Protein AF-A0A9D1Z1Q8-F1 (afdb_monomer)

Sequence (212 aa):
DLDAIARRPKLFAGYSDVTALHTAFNQVCGFVTFHAPMPASDYYRPVDECTMSQLRRCLFGPLAGPVENPHGQPLIPLAPGSAMGRLCGGNLSLLAASLGTPWEIDTRGKLLFLEDVGEKVYRIDGMLTQLRNAGKFQDCAGVILGAWTDCPPEDPERSLTLEEVFRELIVPAARPVLTGLACGHTLPTLSLPLGAMAAIDANTGRLEVLPL

Structure (mmCIF, N/CA/C/O backbone):
data_AF-A0A9D1Z1Q8-F1
#
_entry.id   AF-A0A9D1Z1Q8-F1
#
loop_
_atom_site.group_PDB
_atom_site.id
_atom_site.type_symbol
_atom_site.label_atom_id
_atom_site.label_alt_id
_atom_site.label_comp_id
_atom_site.label_asym_id
_atom_site.label_entity_id
_atom_site.label_seq_id
_atom_site.pdbx_PDB_ins_code
_atom_site.Cartn_x
_atom_site.Cartn_y
_atom_site.Cartn_z
_atom_site.occupancy
_atom_site.B_iso_or_equiv
_atom_site.auth_seq_id
_atom_site.auth_comp_id
_atom_site.auth_asym_id
_atom_site.auth_atom_id
_atom_site.pdbx_PDB_model_num
ATOM 1 N N . ASP A 1 1 ? 10.302 0.403 -22.381 1.00 89.12 1 ASP A N 1
ATOM 2 C CA . ASP A 1 1 ? 10.402 -0.980 -22.881 1.00 89.12 1 ASP A CA 1
ATOM 3 C C . ASP A 1 1 ? 10.168 -1.933 -21.709 1.00 89.12 1 ASP A C 1
ATOM 5 O O . ASP A 1 1 ? 11.096 -2.205 -20.955 1.00 89.12 1 ASP A O 1
ATOM 9 N N . LEU A 1 2 ? 8.909 -2.332 -21.479 1.00 93.12 2 LEU A N 1
ATOM 10 C CA . LEU A 1 2 ? 8.551 -3.225 -20.365 1.00 93.12 2 LEU A CA 1
ATOM 11 C C . LEU A 1 2 ? 9.031 -4.663 -20.617 1.00 93.12 2 LEU A C 1
ATOM 13 O O . LEU A 1 2 ? 9.451 -5.329 -19.677 1.00 93.12 2 LEU A O 1
ATOM 17 N N . ASP A 1 3 ? 9.094 -5.099 -21.877 1.00 94.94 3 ASP A N 1
ATOM 18 C CA . ASP A 1 3 ? 9.581 -6.432 -22.247 1.00 94.94 3 ASP A CA 1
ATOM 19 C C . ASP A 1 3 ? 11.067 -6.608 -21.913 1.00 94.94 3 ASP A C 1
ATOM 21 O O . ASP A 1 3 ? 11.493 -7.643 -21.392 1.00 94.94 3 ASP A O 1
ATOM 25 N N . ALA A 1 4 ? 11.895 -5.594 -22.186 1.00 95.69 4 ALA A N 1
ATOM 26 C CA . ALA A 1 4 ? 13.299 -5.617 -21.783 1.00 95.69 4 ALA A CA 1
ATOM 27 C C . ALA A 1 4 ? 13.471 -5.680 -20.259 1.00 95.69 4 ALA A C 1
ATOM 29 O O . ALA A 1 4 ? 14.356 -6.395 -19.784 1.00 95.69 4 ALA A O 1
ATOM 30 N N . ILE A 1 5 ? 12.620 -4.975 -19.508 1.00 96.94 5 ILE A N 1
ATOM 31 C CA . ILE A 1 5 ? 12.643 -4.968 -18.041 1.00 96.94 5 ILE A CA 1
ATOM 32 C C . ILE A 1 5 ? 12.227 -6.341 -17.497 1.00 96.94 5 ILE A C 1
ATOM 34 O O . ILE A 1 5 ? 12.950 -6.907 -16.679 1.00 96.94 5 ILE A O 1
ATOM 38 N N . ALA A 1 6 ? 11.135 -6.920 -18.004 1.00 95.38 6 ALA A N 1
ATOM 39 C CA . ALA A 1 6 ? 10.647 -8.239 -17.598 1.00 95.38 6 ALA A CA 1
ATOM 40 C C . ALA A 1 6 ? 11.676 -9.356 -17.844 1.00 95.38 6 ALA A C 1
ATOM 42 O O . ALA A 1 6 ? 11.814 -10.270 -17.035 1.00 95.38 6 ALA A O 1
ATOM 43 N N . ARG A 1 7 ? 12.459 -9.266 -18.930 1.00 96.44 7 ARG A N 1
ATOM 44 C CA . ARG A 1 7 ? 13.526 -10.239 -19.232 1.00 96.44 7 ARG A CA 1
ATOM 45 C C . ARG A 1 7 ? 14.723 -10.170 -18.284 1.00 96.44 7 ARG A C 1
ATOM 47 O O . ARG A 1 7 ? 15.494 -11.127 -18.222 1.00 96.44 7 ARG A O 1
ATOM 54 N N . ARG A 1 8 ? 14.948 -9.035 -17.618 1.00 95.38 8 ARG A N 1
ATOM 55 C CA . ARG A 1 8 ? 16.107 -8.807 -16.740 1.00 95.38 8 ARG A CA 1
ATOM 56 C C . ARG A 1 8 ? 15.688 -7.964 -15.534 1.00 95.38 8 ARG A C 1
ATOM 58 O O . ARG A 1 8 ? 16.132 -6.815 -15.433 1.00 95.38 8 ARG A O 1
ATOM 65 N N . PRO A 1 9 ? 14.850 -8.515 -14.635 1.00 93.69 9 PRO A N 1
ATOM 66 C CA . PRO A 1 9 ? 14.401 -7.779 -13.468 1.00 93.69 9 PRO A CA 1
ATOM 67 C C . PRO A 1 9 ? 15.611 -7.405 -12.615 1.00 93.69 9 PRO A C 1
ATOM 69 O O . PRO A 1 9 ? 16.532 -8.198 -12.402 1.00 93.69 9 PRO A O 1
ATOM 72 N N . LYS A 1 10 ? 15.616 -6.161 -12.151 1.00 93.00 10 LYS A N 1
ATOM 73 C CA . LYS A 1 10 ? 16.600 -5.635 -11.208 1.00 93.00 10 LYS A CA 1
ATOM 74 C C . LYS A 1 10 ? 15.854 -5.130 -9.991 1.00 93.00 10 LYS A C 1
ATOM 76 O O . LYS A 1 10 ? 14.668 -4.819 -10.080 1.00 93.00 10 LYS A O 1
ATOM 81 N N . LEU A 1 11 ? 16.572 -5.004 -8.880 1.00 92.62 11 LEU A N 1
ATOM 82 C CA . LEU A 1 11 ? 16.031 -4.333 -7.712 1.00 92.62 11 LEU A CA 1
ATOM 83 C C . LEU A 1 11 ? 15.531 -2.941 -8.110 1.00 92.62 11 LEU A C 1
ATOM 85 O O . LEU A 1 11 ? 16.256 -2.167 -8.738 1.00 92.62 11 LEU A O 1
ATOM 89 N N . PHE A 1 12 ? 14.288 -2.653 -7.745 1.00 95.25 12 PHE A N 1
ATOM 90 C CA . PHE A 1 12 ? 13.638 -1.380 -8.000 1.00 95.25 12 PHE A CA 1
ATOM 91 C C . PHE A 1 12 ? 12.948 -0.918 -6.722 1.00 95.25 12 PHE A C 1
ATOM 93 O O . PHE A 1 12 ? 12.156 -1.665 -6.146 1.00 95.25 12 PHE A O 1
ATOM 100 N N . ALA A 1 13 ? 13.285 0.287 -6.269 1.00 94.19 13 ALA A N 1
ATOM 101 C CA . ALA A 1 13 ? 12.864 0.813 -4.981 1.00 94.19 13 ALA A CA 1
ATOM 102 C C . ALA A 1 13 ? 12.556 2.312 -5.065 1.00 94.19 13 ALA A C 1
ATOM 104 O O . ALA A 1 13 ? 13.226 3.043 -5.795 1.00 94.19 13 ALA A O 1
ATOM 105 N N . GLY A 1 14 ? 11.550 2.746 -4.312 1.00 94.06 14 GLY A N 1
ATOM 106 C CA . GLY A 1 14 ? 11.115 4.139 -4.194 1.00 94.06 14 GLY A CA 1
ATOM 107 C C . GLY A 1 14 ? 9.677 4.220 -3.684 1.00 94.06 14 GLY A C 1
ATOM 108 O O . GLY A 1 14 ? 9.031 3.187 -3.523 1.00 94.06 14 GLY A O 1
ATOM 109 N N . TYR A 1 15 ? 9.148 5.415 -3.454 1.00 92.25 15 TYR A N 1
ATOM 110 C CA . TYR A 1 15 ? 7.753 5.627 -3.051 1.00 92.25 15 TYR A CA 1
ATOM 111 C C . TYR A 1 15 ? 7.167 6.867 -3.734 1.00 92.25 15 TYR A C 1
ATOM 113 O O . TYR A 1 15 ? 7.819 7.431 -4.616 1.00 92.25 15 TYR A O 1
ATOM 121 N N . SER A 1 16 ? 5.947 7.277 -3.369 1.00 91.88 16 SER A N 1
ATOM 122 C CA . SER A 1 16 ? 5.288 8.455 -3.953 1.00 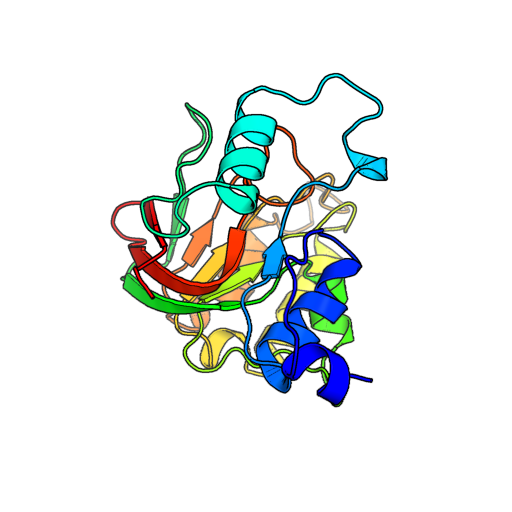91.88 16 SER A CA 1
ATOM 123 C C . SER A 1 16 ? 5.032 8.274 -5.460 1.00 91.88 16 SER A C 1
ATOM 125 O O . SER A 1 16 ? 4.475 7.244 -5.849 1.00 91.88 16 SER A O 1
ATOM 127 N N . ASP A 1 17 ? 5.483 9.194 -6.320 1.00 93.56 17 ASP A N 1
ATOM 128 C CA . ASP A 1 17 ? 5.385 9.128 -7.793 1.00 93.56 17 ASP A CA 1
ATOM 129 C C . ASP A 1 17 ? 5.838 7.785 -8.398 1.00 93.56 17 ASP A C 1
ATOM 131 O O . ASP A 1 17 ? 5.323 7.333 -9.427 1.00 93.56 17 ASP A O 1
ATOM 135 N N . VAL A 1 18 ? 6.773 7.091 -7.738 1.00 96.44 18 VAL A N 1
ATOM 136 C CA . VAL A 1 18 ? 7.277 5.775 -8.164 1.00 96.44 18 VAL A CA 1
ATOM 137 C C . VAL A 1 18 ? 6.178 4.695 -8.155 1.00 96.44 18 VAL A C 1
ATOM 139 O O . VAL A 1 18 ? 6.305 3.679 -8.841 1.00 96.44 18 VAL A O 1
ATOM 142 N N . THR A 1 19 ? 5.057 4.929 -7.464 1.00 97.75 19 THR A N 1
ATOM 143 C CA . THR A 1 19 ? 3.873 4.047 -7.409 1.00 97.75 19 THR A CA 1
ATOM 144 C C . THR A 1 19 ? 3.372 3.620 -8.791 1.00 97.75 19 THR A C 1
ATOM 146 O O . THR A 1 19 ? 3.011 2.453 -8.986 1.00 97.75 19 THR A O 1
ATOM 149 N N . ALA A 1 20 ? 3.404 4.515 -9.784 1.00 96.94 20 ALA A N 1
ATOM 150 C CA . ALA A 1 20 ? 3.005 4.174 -11.151 1.00 96.94 20 ALA A CA 1
ATOM 151 C C . ALA A 1 20 ? 3.908 3.081 -11.760 1.00 96.94 20 ALA A C 1
ATOM 153 O O . ALA A 1 20 ? 3.429 2.152 -12.414 1.00 96.94 20 ALA A O 1
ATOM 154 N N . LEU A 1 21 ? 5.217 3.151 -11.495 1.00 97.38 21 LEU A N 1
ATOM 155 C CA . LEU A 1 21 ? 6.187 2.160 -11.962 1.00 97.38 21 LEU A CA 1
ATOM 156 C C . LEU A 1 21 ? 6.076 0.849 -11.186 1.00 97.38 21 LEU A C 1
ATOM 158 O O . LEU A 1 21 ? 6.141 -0.210 -11.807 1.00 97.38 21 LEU A O 1
ATOM 162 N N . HIS A 1 22 ? 5.836 0.899 -9.871 1.00 97.75 22 HIS A N 1
ATOM 163 C CA . HIS A 1 22 ? 5.546 -0.303 -9.076 1.00 97.75 22 HIS A CA 1
ATOM 164 C C . HIS A 1 22 ? 4.358 -1.072 -9.652 1.00 97.75 22 HIS A C 1
ATOM 166 O O . HIS A 1 22 ? 4.463 -2.269 -9.919 1.00 97.75 22 HIS A O 1
ATOM 172 N N . THR A 1 23 ? 3.264 -0.364 -9.940 1.00 97.12 23 THR A N 1
ATOM 173 C CA . THR A 1 23 ? 2.051 -0.947 -10.526 1.00 97.12 23 THR A CA 1
ATOM 174 C C . THR A 1 23 ? 2.346 -1.608 -11.872 1.00 97.12 23 THR A C 1
ATOM 176 O O . THR A 1 23 ? 2.036 -2.786 -12.068 1.00 97.12 23 THR A O 1
ATOM 179 N N . ALA A 1 24 ? 3.015 -0.894 -12.783 1.00 96.75 24 ALA A N 1
ATOM 180 C CA . ALA A 1 24 ? 3.373 -1.430 -14.094 1.00 96.75 24 ALA A CA 1
ATOM 181 C C . ALA A 1 24 ? 4.311 -2.646 -13.992 1.00 96.75 24 ALA A C 1
ATOM 183 O O . ALA A 1 24 ? 4.099 -3.654 -14.665 1.00 96.75 24 ALA A O 1
ATOM 184 N N . PHE A 1 25 ? 5.328 -2.594 -13.133 1.00 97.88 25 PHE A N 1
ATOM 185 C CA . PHE A 1 25 ? 6.304 -3.674 -12.990 1.00 97.88 25 PHE A CA 1
ATOM 186 C C . PHE A 1 25 ? 5.714 -4.915 -12.327 1.00 97.88 25 PHE A C 1
ATOM 188 O O . PHE A 1 25 ? 5.984 -6.024 -12.788 1.00 97.88 25 PHE A O 1
ATOM 195 N N . ASN A 1 26 ? 4.866 -4.764 -11.312 1.00 97.00 26 ASN A N 1
ATOM 196 C CA . ASN A 1 26 ? 4.212 -5.918 -10.703 1.00 97.00 26 ASN A CA 1
ATOM 197 C C . ASN A 1 26 ? 3.187 -6.553 -11.662 1.00 97.00 26 ASN A C 1
ATOM 199 O O . ASN A 1 26 ? 3.117 -7.778 -11.737 1.00 97.00 26 ASN A O 1
ATOM 203 N N . GLN A 1 27 ? 2.401 -5.752 -12.395 1.00 95.94 27 GLN A N 1
ATOM 204 C CA . GLN A 1 27 ? 1.306 -6.259 -13.240 1.00 95.94 27 GLN A CA 1
ATOM 205 C C . GLN A 1 27 ? 1.761 -6.772 -14.604 1.00 95.94 27 GLN A C 1
ATOM 207 O O . GLN A 1 27 ? 1.234 -7.776 -15.076 1.00 95.94 27 GLN A O 1
ATOM 212 N N . VAL A 1 28 ? 2.712 -6.086 -15.239 1.00 95.81 28 VAL A N 1
ATOM 213 C CA . VAL A 1 28 ? 3.153 -6.404 -16.606 1.00 95.81 28 VAL A CA 1
ATOM 214 C C . VAL A 1 28 ? 4.440 -7.217 -16.591 1.00 95.81 28 VAL A C 1
ATOM 216 O O . VAL A 1 28 ? 4.566 -8.183 -17.337 1.00 95.81 28 VAL A O 1
ATOM 219 N N . CYS A 1 29 ? 5.393 -6.854 -15.730 1.00 96.88 29 CYS A N 1
ATOM 220 C CA . CYS A 1 29 ? 6.700 -7.513 -15.691 1.00 96.88 29 CYS A CA 1
ATOM 221 C C . CYS A 1 29 ? 6.770 -8.671 -14.680 1.00 96.88 29 CYS A C 1
ATOM 223 O O . CYS A 1 29 ? 7.693 -9.479 -14.756 1.00 96.88 29 CYS A O 1
ATOM 225 N N . GLY A 1 30 ? 5.826 -8.759 -13.736 1.00 95.50 30 GLY A N 1
ATOM 226 C CA . GLY A 1 30 ? 5.661 -9.901 -12.832 1.00 95.50 30 GLY A CA 1
ATOM 227 C C . GLY A 1 30 ? 6.732 -10.063 -11.748 1.00 95.50 30 GLY A C 1
ATOM 228 O O . GLY A 1 30 ? 6.865 -11.159 -11.206 1.00 95.50 30 GLY A O 1
ATOM 229 N N . PHE A 1 31 ? 7.499 -9.017 -11.418 1.00 95.75 31 PHE A N 1
ATOM 230 C CA . PHE A 1 31 ? 8.538 -9.082 -10.380 1.00 95.75 31 PHE A CA 1
ATOM 231 C C . PHE A 1 31 ? 8.245 -8.160 -9.192 1.00 95.75 31 PHE A C 1
ATOM 233 O O . PHE A 1 31 ? 7.476 -7.204 -9.303 1.00 95.75 31 PHE A O 1
ATOM 240 N N . VAL A 1 32 ? 8.858 -8.481 -8.048 1.00 95.75 32 VAL A N 1
ATOM 241 C CA . VAL A 1 32 ? 8.730 -7.731 -6.792 1.00 95.75 32 VAL A CA 1
ATOM 242 C C . VAL A 1 32 ? 9.494 -6.412 -6.873 1.00 95.75 32 VAL A C 1
ATOM 244 O O . VAL A 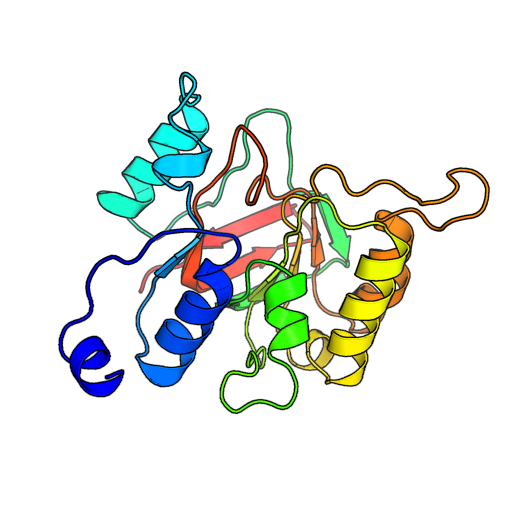1 32 ? 10.649 -6.381 -7.302 1.00 95.75 32 VAL A O 1
ATOM 247 N N . THR A 1 33 ? 8.866 -5.340 -6.408 1.00 97.00 33 THR A N 1
ATOM 248 C CA . THR A 1 33 ? 9.477 -4.018 -6.234 1.00 97.00 33 THR A CA 1
ATOM 249 C C . THR A 1 33 ? 9.348 -3.576 -4.779 1.00 97.00 33 THR A C 1
ATOM 251 O O . THR A 1 33 ? 8.630 -4.199 -4.002 1.00 97.00 33 THR A O 1
ATOM 254 N N . PHE A 1 34 ? 10.050 -2.520 -4.376 1.00 96.50 34 PHE A N 1
ATOM 255 C CA . PHE A 1 34 ? 10.062 -2.080 -2.981 1.00 96.50 34 PHE A CA 1
ATOM 256 C C . PHE A 1 34 ? 9.512 -0.669 -2.839 1.00 96.50 34 PHE A C 1
ATOM 258 O O . PHE A 1 34 ? 10.097 0.288 -3.349 1.00 96.50 34 PHE A O 1
ATOM 265 N N . HIS A 1 35 ? 8.413 -0.537 -2.104 1.00 96.69 35 HIS A N 1
ATOM 266 C CA . HIS A 1 35 ? 7.967 0.751 -1.603 1.00 96.69 35 HIS A CA 1
ATOM 267 C C . HIS A 1 35 ? 8.888 1.162 -0.452 1.00 96.69 35 HIS A C 1
ATOM 269 O O . HIS A 1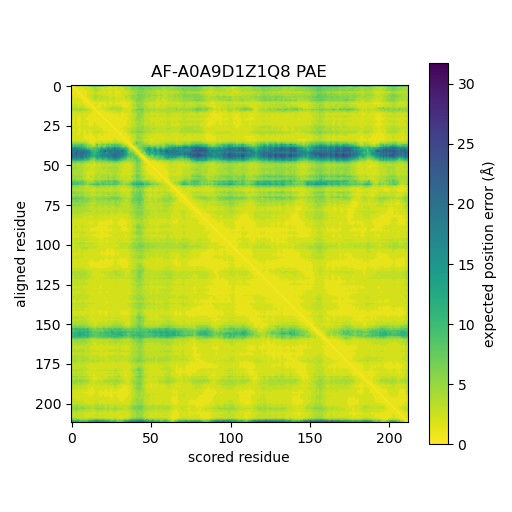 35 ? 8.771 0.612 0.640 1.00 96.69 35 HIS A O 1
ATOM 275 N N . ALA A 1 36 ? 9.853 2.043 -0.706 1.00 93.56 36 ALA A N 1
ATOM 276 C CA . ALA A 1 36 ? 10.971 2.296 0.205 1.00 93.56 36 ALA A CA 1
ATOM 277 C C . ALA A 1 36 ? 11.496 3.738 0.086 1.00 93.56 36 ALA A C 1
ATOM 279 O O . ALA A 1 36 ? 11.357 4.311 -0.997 1.00 93.56 36 ALA A O 1
ATOM 280 N N . PRO A 1 37 ? 12.136 4.291 1.139 1.00 88.00 37 PRO A N 1
ATOM 281 C CA . PRO A 1 37 ? 12.714 5.640 1.157 1.00 88.00 37 PRO A CA 1
ATOM 282 C C . PRO A 1 37 ? 13.580 5.963 -0.060 1.00 88.00 37 PRO A C 1
ATOM 284 O O . PRO A 1 37 ? 14.286 5.090 -0.577 1.00 88.00 37 PRO A O 1
ATOM 287 N N . MET A 1 38 ? 13.582 7.228 -0.488 1.00 82.62 38 MET A N 1
ATOM 288 C CA . MET A 1 38 ? 14.348 7.663 -1.656 1.00 82.62 38 MET A CA 1
ATOM 289 C C . MET A 1 38 ? 15.577 8.486 -1.251 1.00 82.62 38 MET A C 1
ATOM 291 O O . MET A 1 38 ? 15.496 9.344 -0.370 1.00 82.62 38 MET A O 1
ATOM 295 N N . PRO A 1 39 ? 16.712 8.312 -1.960 1.00 73.25 39 PRO A N 1
ATOM 296 C CA . PRO A 1 39 ? 17.942 9.073 -1.738 1.00 73.25 39 PRO A CA 1
ATOM 297 C C . PRO A 1 39 ? 17.763 10.596 -1.638 1.00 73.25 39 PRO A C 1
ATOM 299 O O . PRO A 1 39 ? 18.457 11.245 -0.867 1.00 73.25 39 PRO A O 1
ATOM 302 N N . ALA A 1 40 ? 16.843 11.177 -2.411 1.00 69.12 40 ALA A N 1
ATOM 303 C CA . ALA A 1 40 ? 16.671 12.628 -2.491 1.00 69.12 40 ALA A CA 1
ATOM 304 C C . ALA A 1 40 ? 15.712 13.213 -1.436 1.00 69.12 40 ALA A C 1
ATOM 306 O O . ALA A 1 40 ? 15.841 14.388 -1.099 1.00 69.12 40 ALA A O 1
ATOM 307 N N . SER A 1 41 ? 14.765 12.422 -0.923 1.00 63.28 41 SER A N 1
ATOM 308 C CA . SER A 1 41 ? 13.722 12.874 0.011 1.00 63.28 41 SER A CA 1
ATOM 309 C C . SER A 1 41 ? 14.075 12.647 1.472 1.00 63.28 41 SER A C 1
ATOM 311 O O . SER A 1 41 ? 13.571 13.360 2.323 1.00 63.28 41 SER A O 1
ATOM 313 N N . ASP A 1 42 ? 14.933 11.674 1.780 1.00 61.22 42 ASP A N 1
ATOM 314 C CA . ASP A 1 42 ? 15.095 11.235 3.172 1.00 61.22 42 ASP A CA 1
ATOM 315 C C . ASP A 1 42 ? 16.529 11.429 3.695 1.00 61.22 42 ASP A C 1
ATOM 317 O O . ASP A 1 42 ? 16.749 11.502 4.900 1.00 61.22 42 ASP A O 1
ATOM 321 N N . TYR A 1 43 ? 17.518 11.608 2.808 1.00 59.38 43 TYR A N 1
ATOM 322 C CA . TYR A 1 43 ? 18.946 11.623 3.173 1.00 59.38 43 TYR A CA 1
ATOM 323 C C . TYR A 1 43 ? 19.568 13.017 3.320 1.00 59.38 43 TYR A C 1
ATOM 325 O O . TYR A 1 43 ? 20.785 13.140 3.463 1.00 59.38 43 TYR A O 1
ATOM 333 N N . TYR A 1 44 ? 18.764 14.084 3.325 1.00 56.78 44 TYR A N 1
ATOM 334 C CA . TYR A 1 44 ? 19.246 15.423 3.699 1.00 56.78 44 TYR A CA 1
ATOM 335 C C . TYR A 1 44 ? 19.329 15.619 5.227 1.00 56.78 44 TYR A C 1
ATOM 337 O O . TYR A 1 44 ? 19.823 16.646 5.697 1.00 56.78 44 TYR A O 1
ATOM 345 N N . ARG A 1 45 ? 18.863 14.638 6.013 1.00 62.88 45 ARG A N 1
ATOM 346 C CA . ARG A 1 45 ? 18.999 14.537 7.476 1.00 62.88 45 ARG A CA 1
ATOM 347 C C . ARG A 1 45 ? 19.466 13.123 7.849 1.00 62.88 45 ARG A C 1
ATOM 349 O O . ARG A 1 45 ? 19.350 12.218 7.025 1.00 62.88 45 ARG A O 1
ATOM 356 N N . PRO A 1 46 ? 20.004 12.906 9.063 1.00 67.94 46 PRO A N 1
ATOM 357 C CA . PRO A 1 46 ? 20.257 11.558 9.556 1.00 67.94 46 PRO A CA 1
ATOM 358 C C . PRO A 1 46 ? 18.960 10.741 9.524 1.00 67.94 46 PRO A C 1
ATOM 360 O O . PRO A 1 46 ? 17.994 11.092 10.199 1.00 67.94 46 PRO A O 1
ATOM 363 N N . VAL A 1 47 ? 18.945 9.680 8.720 1.00 77.38 47 VAL A N 1
ATOM 364 C CA . VAL A 1 47 ? 17.848 8.709 8.672 1.00 77.38 47 VAL A CA 1
ATOM 365 C C . VAL A 1 47 ? 17.917 7.859 9.938 1.00 77.38 47 VAL A C 1
ATOM 367 O O . VAL A 1 47 ? 19.005 7.441 10.345 1.00 77.38 47 VAL A O 1
ATOM 370 N N . ASP A 1 48 ? 16.777 7.620 10.580 1.00 85.56 48 ASP A N 1
ATOM 371 C CA . ASP A 1 48 ? 16.723 6.821 11.800 1.00 85.56 48 ASP A CA 1
ATOM 372 C C . ASP A 1 48 ? 17.105 5.346 11.545 1.00 85.56 48 ASP A C 1
ATOM 374 O O . ASP A 1 48 ? 17.045 4.826 10.425 1.00 85.56 48 ASP A O 1
ATOM 378 N N . GLU A 1 49 ? 17.508 4.655 12.611 1.00 88.12 49 GLU A N 1
ATOM 379 C CA . GLU A 1 49 ? 17.992 3.275 12.534 1.00 88.12 49 GLU A CA 1
ATOM 380 C C . GLU A 1 49 ? 16.919 2.293 12.042 1.00 88.12 49 GLU A C 1
ATOM 382 O O . GLU A 1 49 ? 17.241 1.361 11.299 1.00 88.12 49 GLU A O 1
ATOM 387 N N . CYS A 1 50 ? 15.646 2.513 12.394 1.00 88.81 50 CYS A N 1
ATOM 388 C CA . CYS A 1 50 ? 14.551 1.658 11.947 1.00 88.81 50 CYS A CA 1
ATOM 389 C C . CYS A 1 50 ? 14.444 1.725 10.422 1.00 88.81 50 CYS A C 1
ATOM 391 O O . CYS A 1 50 ? 14.605 0.698 9.759 1.00 88.81 50 CYS A O 1
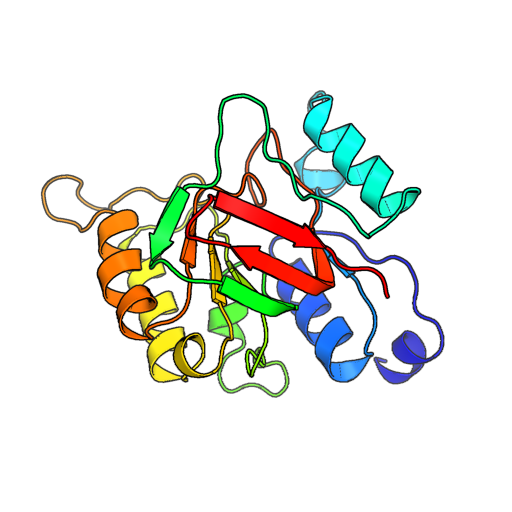ATOM 393 N N . THR A 1 51 ? 14.319 2.925 9.861 1.00 90.50 51 THR A N 1
ATOM 394 C CA . THR A 1 51 ? 14.236 3.142 8.412 1.00 90.50 51 THR A CA 1
ATOM 395 C C . THR A 1 51 ? 15.435 2.544 7.667 1.00 90.50 51 THR A C 1
ATOM 397 O O . THR A 1 51 ? 15.269 1.801 6.693 1.00 90.50 51 THR A O 1
ATOM 400 N N . MET A 1 52 ? 16.659 2.778 8.155 1.00 88.94 52 MET A N 1
ATOM 401 C CA . MET A 1 52 ? 17.869 2.225 7.530 1.00 88.94 52 MET A CA 1
ATOM 402 C C . MET A 1 52 ? 17.942 0.696 7.609 1.00 88.94 52 MET A C 1
ATOM 404 O O . MET A 1 52 ? 18.375 0.051 6.649 1.00 88.94 52 MET A O 1
ATOM 408 N N . SER A 1 53 ? 17.520 0.099 8.726 1.00 89.69 53 SER A N 1
ATOM 409 C CA . SER A 1 53 ? 17.499 -1.359 8.886 1.00 89.69 53 SER A CA 1
ATOM 410 C C . SER A 1 53 ? 16.483 -2.024 7.951 1.00 89.69 53 SER A C 1
ATOM 412 O O . SER A 1 53 ? 16.796 -3.047 7.337 1.00 89.69 53 SER A O 1
ATOM 414 N N . GLN A 1 54 ? 15.314 -1.407 7.763 1.00 89.75 54 GLN A N 1
ATOM 415 C CA . GLN A 1 54 ? 14.263 -1.897 6.869 1.00 89.75 54 GLN A CA 1
ATOM 416 C C . GLN A 1 54 ? 14.682 -1.803 5.406 1.00 89.75 54 GLN A C 1
ATOM 418 O O . GLN A 1 54 ? 14.540 -2.776 4.658 1.00 89.75 54 GLN A O 1
ATOM 423 N N . LEU A 1 55 ? 15.296 -0.684 5.010 1.00 89.31 55 LEU A N 1
ATOM 424 C CA . LEU A 1 55 ? 15.875 -0.564 3.678 1.00 89.31 55 LEU A CA 1
ATOM 425 C C . LEU A 1 55 ? 16.972 -1.615 3.462 1.00 89.31 55 LEU A C 1
ATOM 427 O O . LEU A 1 55 ? 16.974 -2.307 2.445 1.00 89.31 55 LEU A O 1
ATOM 431 N N . ARG A 1 56 ? 17.882 -1.798 4.428 1.00 90.31 56 ARG A N 1
ATOM 432 C CA . ARG A 1 56 ? 18.940 -2.817 4.341 1.00 90.31 56 ARG A CA 1
ATOM 433 C C . ARG A 1 56 ? 18.362 -4.226 4.201 1.00 90.31 56 ARG A C 1
ATOM 435 O O . ARG A 1 56 ? 18.886 -5.007 3.407 1.00 90.31 56 ARG A O 1
ATOM 442 N N . ARG A 1 57 ? 17.293 -4.547 4.937 1.00 88.81 57 ARG A N 1
ATOM 443 C CA . ARG A 1 57 ? 16.580 -5.826 4.817 1.00 88.81 57 ARG A CA 1
ATOM 444 C C . ARG A 1 57 ? 15.986 -6.000 3.419 1.00 88.81 57 ARG A C 1
ATOM 446 O O . ARG A 1 57 ? 16.144 -7.071 2.851 1.00 88.81 57 ARG A O 1
ATOM 453 N N . CYS A 1 58 ? 15.390 -4.962 2.837 1.00 86.19 58 CYS A N 1
ATOM 454 C CA . CYS A 1 58 ? 14.866 -5.021 1.469 1.00 86.19 58 CYS A CA 1
ATOM 455 C C . CYS A 1 58 ? 15.962 -5.195 0.410 1.00 86.19 58 CYS A C 1
ATOM 457 O O . CYS A 1 58 ? 15.777 -5.929 -0.557 1.00 86.19 58 CYS A O 1
ATOM 459 N N . LEU A 1 59 ? 17.110 -4.536 0.591 1.00 86.94 59 LEU A N 1
ATOM 460 C CA . LEU A 1 59 ? 18.210 -4.575 -0.374 1.00 86.94 59 LEU A CA 1
ATOM 461 C C . LEU A 1 59 ? 19.039 -5.866 -0.305 1.00 86.94 59 LEU A C 1
ATOM 463 O O . LEU A 1 59 ? 19.534 -6.325 -1.334 1.00 86.94 59 LEU A O 1
ATOM 467 N N . PHE A 1 60 ? 19.233 -6.424 0.893 1.00 90.06 60 PHE A N 1
ATOM 468 C CA . PHE A 1 60 ? 20.228 -7.481 1.130 1.00 90.06 60 PHE A CA 1
ATOM 469 C C . PHE A 1 60 ? 19.741 -8.631 2.020 1.00 90.06 60 PHE A C 1
ATOM 471 O O . PHE A 1 60 ? 20.484 -9.589 2.231 1.00 90.06 60 PHE A O 1
ATOM 478 N N . GLY A 1 61 ? 18.548 -8.522 2.600 1.00 86.19 61 GLY A N 1
ATOM 479 C CA . GLY A 1 61 ? 18.004 -9.484 3.554 1.00 86.19 61 GLY A CA 1
ATOM 480 C C . GLY A 1 61 ? 16.919 -10.389 2.963 1.00 86.19 61 GLY A C 1
ATOM 481 O O . GLY A 1 61 ? 16.588 -10.301 1.779 1.00 86.19 61 GLY A O 1
ATOM 482 N N . PRO A 1 62 ? 16.351 -11.283 3.790 1.00 84.00 62 PRO A N 1
ATOM 483 C CA . PRO A 1 62 ? 15.221 -12.106 3.387 1.00 84.00 62 PRO A CA 1
ATOM 484 C C . PRO A 1 62 ? 13.948 -11.260 3.245 1.00 84.00 62 PRO A C 1
ATOM 486 O O . PRO A 1 62 ? 13.643 -10.419 4.096 1.00 84.00 62 PRO A O 1
ATOM 489 N N . LEU A 1 63 ? 13.182 -11.543 2.185 1.00 81.81 63 LEU A N 1
ATOM 490 C CA . LEU A 1 63 ? 11.874 -10.927 1.935 1.00 81.81 63 LEU A CA 1
ATOM 491 C C . LEU A 1 63 ? 10.815 -11.389 2.937 1.00 81.81 63 LEU A C 1
ATOM 493 O O . LEU A 1 63 ? 10.016 -10.582 3.396 1.00 81.81 63 LEU A O 1
ATOM 497 N N . AL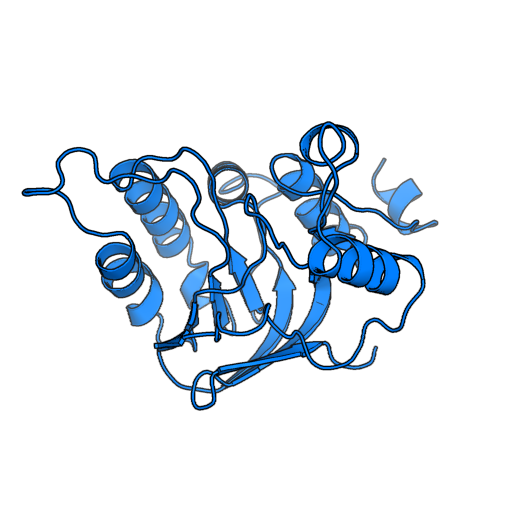A A 1 64 ? 10.816 -12.682 3.265 1.00 92.94 64 ALA A N 1
ATOM 498 C CA . ALA A 1 64 ? 9.810 -13.290 4.121 1.00 92.94 64 ALA A CA 1
ATOM 499 C C . ALA A 1 64 ? 9.996 -12.934 5.604 1.00 92.94 64 ALA A C 1
ATOM 501 O O . ALA A 1 64 ? 11.090 -12.568 6.052 1.00 92.94 64 ALA A O 1
ATOM 502 N N . GLY A 1 65 ? 8.916 -13.075 6.363 1.00 94.62 65 GLY A N 1
ATOM 503 C CA . GLY A 1 65 ? 8.845 -12.848 7.799 1.00 94.62 65 GLY A CA 1
ATOM 504 C C . GLY A 1 65 ? 7.931 -11.682 8.177 1.00 94.62 65 GLY A C 1
ATOM 505 O O . GLY A 1 65 ? 7.351 -11.021 7.308 1.00 94.62 65 GLY A O 1
ATOM 506 N N . PRO A 1 66 ? 7.813 -11.404 9.484 1.00 94.62 66 PRO A N 1
ATOM 507 C CA . PRO A 1 66 ? 6.911 -10.382 9.986 1.00 94.62 66 PRO A CA 1
ATOM 508 C C . PRO A 1 66 ? 7.324 -8.989 9.497 1.00 94.62 66 PRO A C 1
ATOM 510 O O . PRO A 1 66 ? 8.519 -8.678 9.350 1.00 94.62 66 PRO A O 1
ATOM 513 N N . VAL A 1 67 ? 6.310 -8.162 9.244 1.00 95.19 67 VAL A N 1
ATOM 514 C CA . VAL A 1 67 ? 6.446 -6.724 9.005 1.00 95.19 67 VAL A CA 1
ATOM 515 C C . VAL A 1 67 ? 6.090 -6.026 10.308 1.00 95.19 67 VAL A C 1
ATOM 517 O O . VAL A 1 67 ? 4.921 -5.903 10.669 1.00 95.19 67 VAL A O 1
ATOM 520 N N . GLU A 1 68 ? 7.120 -5.626 11.043 1.00 92.44 68 GLU A N 1
ATOM 521 C CA . GLU A 1 68 ? 6.973 -5.042 12.371 1.00 92.44 68 GLU A CA 1
ATOM 522 C C . GLU A 1 68 ? 7.094 -3.529 12.292 1.00 92.44 68 GLU A C 1
ATOM 524 O O . GLU A 1 68 ? 8.083 -2.992 11.790 1.00 92.44 68 GLU A O 1
ATOM 529 N N . ASN A 1 69 ? 6.079 -2.848 12.814 1.00 94.38 69 ASN A N 1
ATOM 530 C CA . ASN A 1 69 ? 6.149 -1.416 13.020 1.00 94.38 69 ASN A CA 1
ATOM 531 C C . ASN A 1 69 ? 7.199 -1.047 14.084 1.00 94.38 69 ASN A C 1
ATOM 533 O O . ASN A 1 69 ? 7.546 -1.865 14.943 1.00 94.38 69 ASN A O 1
ATOM 537 N N . PRO A 1 70 ? 7.657 0.217 14.080 1.00 92.56 70 PRO A N 1
ATOM 538 C CA . PRO A 1 70 ? 8.439 0.787 15.166 1.00 92.56 70 PRO A CA 1
ATOM 539 C C . PRO A 1 70 ? 7.783 0.570 16.535 1.00 92.56 70 PRO A C 1
ATOM 541 O O . PRO A 1 70 ? 6.556 0.550 16.678 1.00 92.56 70 PRO A O 1
ATOM 544 N N . HIS A 1 71 ? 8.614 0.457 17.571 1.00 90.38 71 HIS A N 1
ATOM 545 C CA . HIS A 1 71 ? 8.145 0.245 18.937 1.00 90.38 71 HIS A CA 1
ATOM 546 C C . HIS A 1 71 ? 7.137 1.326 19.367 1.00 90.38 71 HIS A C 1
ATOM 548 O O . HIS A 1 71 ? 7.403 2.522 19.252 1.00 90.38 71 HIS A O 1
ATOM 554 N N . GLY A 1 72 ? 5.989 0.898 19.901 1.00 91.56 72 GLY A N 1
ATOM 555 C CA . GLY A 1 72 ? 4.917 1.792 20.354 1.00 91.56 72 GLY A CA 1
ATOM 556 C C . GLY A 1 72 ? 3.951 2.262 19.260 1.00 91.56 72 GLY A C 1
ATOM 557 O O . GLY A 1 72 ? 3.038 3.020 19.572 1.00 91.56 72 GLY A O 1
ATOM 558 N N . GLN A 1 73 ? 4.107 1.804 18.014 1.00 93.00 73 GLN A N 1
ATOM 559 C CA . GLN A 1 73 ? 3.212 2.127 16.895 1.00 93.00 73 GLN A CA 1
ATOM 560 C C . GLN A 1 73 ? 2.534 0.849 16.370 1.00 93.00 73 GLN A C 1
ATOM 562 O O . GLN A 1 73 ? 2.892 0.364 15.304 1.00 93.00 73 GLN A O 1
ATOM 567 N N . PRO A 1 74 ? 1.607 0.213 17.106 1.00 94.12 74 PRO A N 1
ATOM 568 C CA . PRO A 1 74 ? 1.008 -1.044 16.657 1.00 94.12 74 PRO A CA 1
ATOM 569 C C . PRO A 1 74 ? 0.159 -0.853 15.392 1.00 94.12 74 PRO A C 1
ATOM 571 O O . PRO A 1 74 ? -0.407 0.215 15.171 1.00 94.12 74 PRO A O 1
ATOM 574 N N . LEU A 1 75 ? 0.014 -1.917 14.599 1.00 96.19 75 LEU A N 1
ATOM 575 C CA . LEU A 1 75 ? -1.040 -1.982 13.587 1.00 96.19 75 LEU A CA 1
ATOM 576 C C . LEU A 1 75 ? -2.398 -2.063 14.285 1.00 96.19 75 LEU A C 1
ATOM 578 O O . LEU A 1 75 ? -2.595 -2.874 15.193 1.00 96.19 75 LEU A O 1
ATOM 582 N N . ILE A 1 76 ? -3.335 -1.232 13.845 1.00 96.25 76 ILE A N 1
ATOM 583 C CA . ILE A 1 76 ? -4.660 -1.106 14.448 1.00 96.25 76 ILE A CA 1
ATOM 584 C C . ILE A 1 76 ? -5.688 -1.701 13.486 1.00 96.25 76 ILE A C 1
ATOM 586 O O . ILE A 1 76 ? -5.697 -1.353 12.303 1.00 96.25 76 ILE A O 1
ATOM 590 N N . PRO A 1 77 ? -6.574 -2.590 13.948 1.00 97.19 77 PRO A N 1
ATOM 591 C CA . PRO A 1 77 ? -7.618 -3.118 13.093 1.00 97.19 77 PRO A CA 1
ATOM 592 C C . PRO A 1 77 ? -8.768 -2.126 12.932 1.00 97.19 77 PRO A C 1
ATOM 594 O O . PRO A 1 77 ? -9.343 -1.651 13.911 1.00 97.19 77 PRO A O 1
ATOM 597 N N . LEU A 1 78 ? -9.127 -1.846 11.680 1.00 97.31 78 LEU A N 1
ATOM 598 C CA . LEU A 1 78 ? -10.301 -1.041 11.340 1.00 97.31 78 LEU A CA 1
ATOM 599 C C . LEU A 1 78 ? -11.508 -1.923 10.990 1.00 97.31 78 LEU A C 1
ATOM 601 O O . LEU A 1 78 ? -12.642 -1.574 11.323 1.00 97.31 78 LEU A O 1
ATOM 605 N N . ALA A 1 79 ? -11.250 -3.081 10.375 1.00 98.06 79 ALA A N 1
ATOM 606 C CA . ALA A 1 79 ? -12.221 -4.144 10.133 1.00 98.06 79 ALA A CA 1
ATOM 607 C C . ALA A 1 79 ? -11.563 -5.518 10.362 1.00 98.06 79 ALA A C 1
ATOM 609 O O . ALA A 1 79 ? -10.443 -5.727 9.888 1.00 98.06 79 ALA A O 1
ATOM 610 N N . PRO A 1 80 ? -12.227 -6.447 11.074 1.00 98.00 80 PRO A N 1
ATOM 611 C CA . PRO A 1 80 ? -11.640 -7.721 11.481 1.00 98.00 80 PRO A CA 1
ATOM 612 C C . PRO A 1 80 ? -11.501 -8.712 10.316 1.00 98.00 80 PRO A C 1
ATOM 614 O O . PRO A 1 80 ? -11.994 -8.490 9.210 1.00 98.00 80 PRO A O 1
ATOM 617 N N . GLY A 1 81 ? -10.874 -9.853 10.603 1.00 98.25 81 GLY A N 1
ATOM 618 C CA . GLY A 1 81 ? -10.689 -10.953 9.659 1.00 98.25 81 GLY A CA 1
ATOM 619 C C . GLY A 1 81 ? -9.240 -11.129 9.215 1.00 98.25 81 GLY A C 1
ATOM 620 O O . GLY A 1 81 ? -8.338 -10.416 9.649 1.00 98.25 81 GLY A O 1
ATOM 621 N N . SER A 1 82 ? -9.018 -12.106 8.345 1.00 98.50 82 SER A N 1
ATOM 622 C CA . SER A 1 82 ? -7.685 -12.452 7.855 1.00 98.50 82 SER A CA 1
ATOM 623 C C . SER A 1 82 ? -7.726 -12.648 6.347 1.00 98.50 82 SER A C 1
ATOM 625 O O . SER A 1 82 ? -8.731 -13.106 5.798 1.00 98.50 82 SER A O 1
ATOM 627 N N . ALA A 1 83 ? -6.645 -12.278 5.672 1.00 98.62 83 ALA A N 1
ATOM 628 C CA . ALA A 1 83 ? -6.550 -12.356 4.223 1.00 98.62 83 ALA A CA 1
ATOM 629 C C . ALA A 1 83 ? -5.116 -12.631 3.788 1.00 98.62 83 ALA A C 1
ATOM 631 O O . ALA A 1 83 ? -4.161 -12.287 4.479 1.00 98.62 83 ALA A O 1
ATOM 632 N N . MET A 1 84 ? -4.977 -13.227 2.611 1.00 98.69 84 MET A N 1
ATOM 633 C CA . MET A 1 84 ? -3.696 -13.502 1.978 1.00 98.69 84 MET A CA 1
ATOM 634 C C . MET A 1 84 ? -3.782 -13.116 0.507 1.00 98.69 84 MET A C 1
ATOM 636 O O . MET A 1 84 ? -4.800 -13.352 -0.142 1.00 98.69 84 MET A O 1
ATOM 640 N N . GLY A 1 85 ? -2.708 -12.543 -0.020 1.00 98.50 85 GLY A N 1
ATOM 641 C CA . GLY A 1 85 ? -2.632 -12.134 -1.415 1.00 98.50 85 GLY A CA 1
ATOM 642 C C . GLY A 1 85 ? -1.302 -11.470 -1.723 1.00 98.50 85 GLY A C 1
ATOM 643 O O . GLY A 1 85 ? -0.491 -11.220 -0.830 1.00 98.50 85 GLY A O 1
ATOM 644 N N . ARG A 1 86 ? -1.070 -11.166 -3.001 1.00 98.50 86 ARG A N 1
ATOM 645 C CA . ARG A 1 86 ? 0.081 -10.337 -3.373 1.00 98.50 86 ARG A CA 1
ATOM 646 C C . ARG A 1 86 ? -0.127 -8.919 -2.860 1.00 98.50 86 ARG A C 1
ATOM 648 O O . ARG A 1 86 ? -1.230 -8.394 -2.986 1.00 98.50 86 ARG A O 1
ATOM 655 N N . LEU A 1 87 ? 0.919 -8.297 -2.332 1.00 98.56 87 LEU A N 1
ATOM 656 C CA . LEU A 1 87 ? 0.912 -6.872 -2.017 1.00 98.56 87 LEU A CA 1
ATOM 657 C C . LEU A 1 87 ? 0.832 -6.059 -3.311 1.00 98.56 87 LEU A C 1
ATOM 659 O O . LEU A 1 87 ? 1.495 -6.380 -4.298 1.00 98.56 87 LEU A O 1
ATOM 663 N N . CYS A 1 88 ? 0.026 -5.009 -3.315 1.00 98.62 88 CYS A N 1
ATOM 664 C CA . CYS A 1 88 ? -0.055 -4.034 -4.399 1.00 98.62 88 CYS A CA 1
ATOM 665 C C . CYS A 1 88 ? -0.425 -2.663 -3.829 1.00 98.62 88 CYS A C 1
ATOM 667 O O . CYS A 1 88 ? -0.875 -2.586 -2.689 1.00 98.62 88 CYS A O 1
ATOM 669 N N . GLY A 1 89 ? -0.265 -1.598 -4.611 1.00 98.44 89 GLY A N 1
ATOM 670 C CA . GLY A 1 89 ? -0.656 -0.246 -4.215 1.00 98.44 89 GLY A CA 1
ATOM 671 C C . GLY A 1 89 ? 0.534 0.693 -4.020 1.00 98.44 89 GLY A C 1
ATOM 672 O O . GLY A 1 89 ? 1.500 0.612 -4.779 1.00 98.44 89 GLY A O 1
ATOM 673 N N . GLY A 1 90 ? 0.443 1.596 -3.043 1.00 98.50 90 GLY A N 1
ATOM 674 C CA . GLY A 1 90 ? 1.355 2.728 -2.855 1.00 98.50 90 GLY A CA 1
ATOM 675 C C . GLY A 1 90 ? 0.583 4.019 -2.586 1.00 98.50 90 GLY A C 1
ATOM 676 O O . GLY A 1 90 ? -0.388 4.013 -1.831 1.00 98.50 90 GLY A O 1
ATOM 677 N N . ASN A 1 91 ? 0.994 5.109 -3.230 1.00 98.62 91 ASN A N 1
ATOM 678 C CA . ASN A 1 91 ? 0.377 6.418 -3.054 1.00 98.62 91 ASN A CA 1
ATOM 679 C C . ASN A 1 91 ? -1.061 6.482 -3.617 1.00 98.62 91 ASN A C 1
ATOM 681 O O . ASN A 1 91 ? -1.276 6.203 -4.802 1.00 98.62 91 ASN A O 1
ATOM 685 N N . LEU A 1 92 ? -2.040 6.874 -2.794 1.00 98.81 92 LEU A N 1
ATOM 686 C CA . LEU A 1 92 ? -3.461 6.922 -3.160 1.00 98.81 92 LEU A CA 1
ATOM 687 C C . LEU A 1 92 ? -3.718 7.836 -4.364 1.00 98.81 92 LEU A C 1
ATOM 689 O O . LEU A 1 92 ? -4.398 7.407 -5.302 1.00 98.81 92 LEU A O 1
ATOM 693 N N . SER A 1 93 ? -3.171 9.051 -4.366 1.00 98.44 93 SER A N 1
ATOM 694 C CA . SER A 1 93 ? -3.352 10.013 -5.458 1.00 98.44 93 SER A CA 1
ATOM 695 C C . SER A 1 93 ? -2.914 9.457 -6.811 1.00 98.44 93 SER A C 1
ATOM 697 O O . SER A 1 93 ? -3.646 9.570 -7.802 1.00 98.44 93 SER A O 1
ATOM 699 N N . LEU A 1 94 ? -1.768 8.772 -6.859 1.00 98.31 94 LEU A N 1
ATOM 700 C CA . LEU A 1 94 ? -1.271 8.145 -8.086 1.00 98.31 94 LEU A CA 1
ATOM 701 C C . LEU A 1 94 ? -2.128 6.944 -8.518 1.00 98.31 94 LEU A C 1
ATOM 703 O O . LEU A 1 94 ? -2.373 6.756 -9.713 1.00 98.31 94 LEU A O 1
ATOM 707 N N . LEU A 1 95 ? -2.617 6.140 -7.570 1.00 98.62 95 LEU A N 1
ATOM 708 C CA . LEU A 1 95 ? -3.498 5.012 -7.882 1.00 98.62 95 LEU A CA 1
ATOM 709 C C . LEU A 1 95 ? -4.858 5.487 -8.406 1.00 98.62 95 LEU A C 1
ATOM 711 O O . LEU A 1 95 ? -5.346 4.942 -9.397 1.00 98.62 95 LEU A O 1
ATOM 715 N N . ALA A 1 96 ? -5.447 6.519 -7.801 1.00 98.62 96 ALA A N 1
ATOM 716 C CA . ALA A 1 96 ? -6.700 7.113 -8.262 1.00 98.62 96 ALA A CA 1
ATOM 717 C C . ALA A 1 96 ? -6.560 7.711 -9.671 1.00 98.62 96 ALA A C 1
ATOM 719 O O . ALA A 1 96 ? -7.421 7.490 -10.526 1.00 98.62 96 ALA A O 1
ATOM 720 N N . ALA A 1 97 ? -5.438 8.382 -9.950 1.00 97.94 97 ALA A N 1
ATOM 721 C CA . ALA A 1 97 ? -5.126 8.913 -11.277 1.00 97.94 97 ALA A CA 1
ATOM 722 C C . ALA A 1 97 ? -4.928 7.821 -12.350 1.00 97.94 97 ALA A C 1
ATOM 724 O O . ALA A 1 97 ? -5.095 8.095 -13.537 1.00 97.94 97 ALA A O 1
ATOM 725 N N . SER A 1 98 ? -4.592 6.585 -11.956 1.00 97.12 98 SER A N 1
ATOM 726 C CA . SER A 1 98 ? -4.422 5.458 -12.888 1.00 97.12 98 SER A CA 1
ATOM 727 C C . SER A 1 98 ? -5.741 4.852 -13.386 1.00 97.12 98 SER A C 1
ATOM 729 O O . SER A 1 98 ? -5.739 4.131 -14.390 1.00 97.12 98 SER A O 1
ATOM 731 N N . LEU A 1 99 ? -6.859 5.116 -12.699 1.00 98.44 99 LEU A N 1
ATOM 732 C CA . LEU A 1 99 ? -8.158 4.516 -13.007 1.00 98.44 99 LEU A CA 1
ATOM 733 C C . LEU A 1 99 ? -8.643 4.924 -14.409 1.00 98.44 99 LEU A C 1
ATOM 735 O O . LEU A 1 99 ? -8.572 6.089 -14.798 1.00 98.44 99 LEU A O 1
ATOM 739 N N . GLY A 1 100 ? -9.146 3.956 -15.172 1.00 97.56 100 GLY A N 1
ATOM 740 C CA . GLY A 1 100 ? -9.578 4.113 -16.561 1.00 97.56 100 GLY A CA 1
ATOM 741 C C . GLY A 1 100 ? -8.446 4.068 -17.593 1.00 97.56 100 GLY A C 1
ATOM 742 O O . GLY A 1 100 ? -8.706 4.239 -18.784 1.00 97.56 100 GLY A O 1
ATOM 743 N N . THR A 1 101 ? -7.200 3.832 -17.174 1.00 97.12 101 THR A N 1
ATOM 744 C CA . THR A 1 101 ? -6.036 3.738 -18.072 1.00 97.12 101 THR A CA 1
ATOM 745 C C . THR A 1 101 ? -5.554 2.287 -18.229 1.00 97.12 101 THR A C 1
ATOM 747 O O . THR A 1 101 ? -5.893 1.432 -17.411 1.00 97.12 101 THR A O 1
ATOM 750 N N . PRO A 1 102 ? -4.690 1.977 -19.217 1.00 93.94 102 PRO A N 1
ATOM 751 C CA . PRO A 1 102 ? -4.036 0.665 -19.306 1.00 93.94 102 PRO A CA 1
ATOM 752 C C . PRO A 1 102 ? -3.169 0.296 -18.089 1.00 93.94 102 PRO A C 1
ATOM 754 O O . PRO A 1 102 ? -2.777 -0.859 -17.945 1.00 93.94 102 PRO A O 1
ATO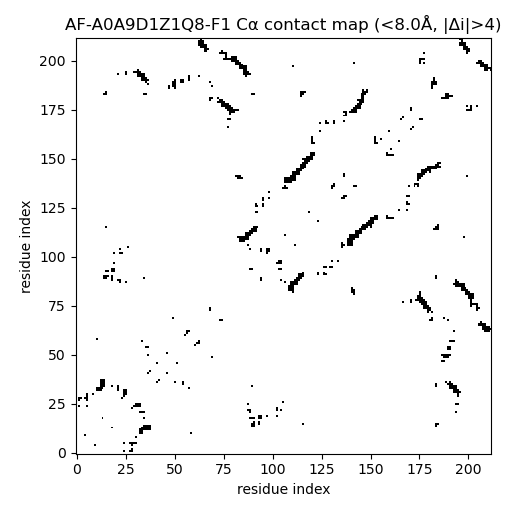M 757 N N . TRP A 1 103 ? -2.851 1.274 -17.238 1.00 94.88 103 TRP A N 1
ATOM 758 C CA . TRP A 1 103 ? -2.024 1.119 -16.040 1.00 94.88 103 TRP A CA 1
ATOM 759 C C . TRP A 1 103 ? -2.852 1.090 -14.758 1.00 94.88 103 TRP A C 1
ATOM 761 O O . TRP A 1 103 ? -2.287 1.165 -13.670 1.00 94.88 103 TRP A O 1
ATOM 771 N N . GLU A 1 104 ? -4.176 1.000 -14.889 1.00 97.88 104 GLU A N 1
ATOM 772 C CA . GLU A 1 104 ? -5.087 0.872 -13.765 1.00 97.88 104 GLU A CA 1
ATOM 773 C C . GLU A 1 104 ? -4.643 -0.256 -12.823 1.00 97.88 104 GLU A C 1
ATOM 775 O O . GLU A 1 104 ? -4.317 -1.374 -13.246 1.00 97.88 104 GLU A O 1
ATOM 780 N N . ILE A 1 105 ? -4.650 0.044 -11.523 1.00 98.19 105 ILE A N 1
ATOM 781 C CA . ILE A 1 105 ? -4.327 -0.930 -10.484 1.00 98.19 105 ILE A CA 1
ATOM 782 C C . ILE A 1 105 ? -5.342 -2.085 -10.484 1.00 98.19 105 ILE A C 1
ATOM 784 O O . ILE A 1 105 ? -6.554 -1.901 -10.343 1.00 98.19 105 ILE A O 1
ATOM 788 N N . ASP A 1 106 ? -4.844 -3.307 -10.621 1.00 98.38 106 ASP A N 1
ATOM 789 C CA . ASP A 1 106 ? -5.597 -4.541 -10.444 1.00 98.38 106 ASP A CA 1
ATOM 790 C C . ASP A 1 106 ? -5.459 -5.001 -8.996 1.00 98.38 106 ASP A C 1
ATOM 792 O O . ASP A 1 106 ? -4.385 -5.445 -8.582 1.00 98.38 106 ASP A O 1
ATOM 796 N N . THR A 1 107 ? -6.549 -4.924 -8.239 1.00 98.81 107 THR A N 1
ATOM 797 C CA . THR A 1 107 ? -6.589 -5.303 -6.826 1.00 98.81 107 THR A CA 1
ATOM 798 C C . THR A 1 107 ? -7.164 -6.698 -6.595 1.00 98.81 107 THR A C 1
ATOM 800 O O . THR A 1 107 ? -7.153 -7.159 -5.456 1.00 98.81 107 THR A O 1
ATOM 803 N N . ARG A 1 108 ? -7.625 -7.410 -7.634 1.00 98.75 108 ARG A N 1
ATOM 804 C CA . ARG A 1 108 ? -8.349 -8.685 -7.486 1.00 98.75 108 ARG A CA 1
ATOM 805 C C . ARG A 1 108 ? -7.543 -9.728 -6.720 1.00 98.75 108 ARG A C 1
ATOM 807 O O . ARG A 1 108 ? -6.480 -10.154 -7.169 1.00 98.75 108 ARG A O 1
ATOM 814 N N . GLY A 1 109 ? -8.060 -10.145 -5.564 1.00 98.75 109 GLY A N 1
ATOM 815 C CA . GLY A 1 109 ? -7.421 -11.136 -4.692 1.00 98.75 109 GLY A CA 1
ATOM 816 C C . GLY A 1 109 ? -6.087 -10.685 -4.079 1.00 98.75 109 GLY A C 1
ATOM 817 O O . GLY A 1 109 ? -5.318 -11.521 -3.607 1.00 98.75 109 GLY A O 1
ATOM 818 N N . LYS A 1 110 ? -5.781 -9.383 -4.105 1.00 98.88 110 LYS A N 1
ATOM 819 C CA . LYS A 1 110 ? -4.531 -8.805 -3.593 1.00 98.88 110 LYS A CA 1
ATOM 820 C C . LYS A 1 110 ? -4.743 -8.068 -2.276 1.00 98.88 110 LYS A C 1
ATOM 822 O O . LYS A 1 110 ? -5.860 -7.675 -1.945 1.00 98.88 110 LYS A O 1
ATOM 827 N N . LEU A 1 111 ? -3.656 -7.868 -1.540 1.00 98.94 111 LEU A N 1
ATOM 828 C CA . LEU A 1 111 ? -3.621 -6.987 -0.378 1.00 98.94 111 LEU A CA 1
ATOM 829 C C . LEU A 1 111 ? -3.265 -5.577 -0.859 1.00 98.94 111 LEU A C 1
ATOM 831 O O . LEU A 1 111 ? -2.176 -5.358 -1.395 1.00 98.94 111 LEU A O 1
ATOM 835 N N . LEU A 1 112 ? -4.209 -4.646 -0.729 1.00 98.88 112 LEU A N 1
ATOM 836 C CA . LEU A 1 112 ? -4.076 -3.273 -1.207 1.00 98.88 112 LEU A CA 1
ATOM 837 C C . LEU A 1 112 ? -3.465 -2.390 -0.116 1.00 98.88 112 LEU A C 1
ATOM 839 O O . LEU A 1 112 ? -4.095 -2.139 0.907 1.00 98.88 112 LEU A O 1
ATOM 843 N N . PHE A 1 113 ? -2.252 -1.910 -0.354 1.00 98.88 113 PHE A N 1
ATOM 844 C CA . PHE A 1 113 ? -1.560 -0.930 0.472 1.00 98.88 113 PHE A CA 1
ATOM 845 C C . PHE A 1 113 ? -1.837 0.493 -0.031 1.00 98.88 113 PHE A C 1
ATOM 847 O O . PHE A 1 113 ? -1.673 0.754 -1.223 1.00 98.88 113 PHE A O 1
ATOM 854 N N . LEU A 1 114 ? -2.240 1.400 0.861 1.00 98.88 114 LEU A N 1
ATOM 855 C CA . LEU A 1 114 ? -2.505 2.808 0.546 1.00 98.88 114 LEU A CA 1
ATOM 856 C C . LEU A 1 114 ? -1.821 3.734 1.549 1.00 98.88 114 LEU A C 1
ATOM 858 O O . LEU A 1 114 ? -1.960 3.542 2.755 1.00 98.88 114 LEU A O 1
ATOM 862 N N . GLU A 1 115 ? -1.153 4.762 1.047 1.00 98.62 115 GLU A N 1
ATOM 863 C CA . GLU A 1 115 ? -0.590 5.879 1.813 1.00 98.62 115 GLU A CA 1
ATOM 864 C C . GLU A 1 115 ? -0.780 7.181 1.025 1.00 98.62 115 GLU A C 1
ATOM 866 O O . GLU A 1 115 ? -1.020 7.128 -0.182 1.00 98.62 115 GLU A O 1
ATOM 871 N N . ASP A 1 116 ? -0.699 8.343 1.669 1.00 98.31 116 ASP A N 1
ATOM 872 C CA . ASP A 1 116 ? -0.629 9.621 0.949 1.00 98.31 116 ASP A CA 1
ATOM 873 C C . ASP A 1 116 ? -0.004 10.734 1.806 1.00 98.31 116 ASP A C 1
ATOM 875 O O . ASP A 1 116 ? 0.182 10.577 3.020 1.00 98.31 116 ASP A O 1
ATOM 879 N N . VAL A 1 117 ? 0.317 11.865 1.174 1.00 97.12 117 VAL A N 1
ATOM 880 C CA . VAL A 1 117 ? 0.940 13.025 1.819 1.00 97.12 117 VAL A CA 1
ATOM 881 C C . VAL A 1 117 ? 0.377 14.349 1.313 1.00 97.12 117 VAL A C 1
ATOM 883 O O . VAL A 1 117 ? 0.182 14.543 0.117 1.00 97.12 117 VAL A O 1
ATOM 886 N N . GLY A 1 118 ? 0.164 15.301 2.220 1.00 96.75 118 GLY A N 1
ATOM 887 C CA . GLY A 1 118 ? -0.189 16.680 1.873 1.00 96.75 118 GLY A CA 1
ATOM 888 C C . GLY A 1 118 ? -1.602 16.854 1.309 1.00 96.75 118 GLY A C 1
ATOM 889 O O . GLY A 1 118 ? -1.948 17.939 0.833 1.00 96.75 118 GLY A O 1
ATOM 890 N N . GLU A 1 119 ? -2.426 15.808 1.351 1.00 97.12 119 GLU A N 1
ATOM 891 C CA . GLU A 1 119 ? -3.774 15.815 0.801 1.00 97.12 119 GLU A CA 1
ATOM 892 C C . GLU A 1 119 ? -4.813 16.159 1.870 1.00 97.12 119 GLU A C 1
ATOM 894 O O . GLU A 1 119 ? -4.897 15.536 2.926 1.00 97.12 119 GLU A O 1
ATOM 899 N N . LYS A 1 120 ? -5.670 17.145 1.589 1.00 96.31 120 LYS A N 1
ATOM 900 C CA . LYS A 1 120 ? -6.797 17.462 2.478 1.00 96.31 120 LYS A CA 1
ATOM 901 C C . LYS A 1 120 ? -7.772 16.285 2.536 1.00 96.31 120 LYS A C 1
ATOM 903 O O . LYS A 1 120 ? -8.026 15.639 1.517 1.00 96.31 120 LYS A O 1
ATOM 908 N N . VAL A 1 121 ? -8.417 16.084 3.687 1.00 97.12 121 VAL A N 1
ATOM 909 C CA . VAL A 1 121 ? -9.344 14.952 3.902 1.00 97.12 121 VAL A CA 1
ATOM 910 C C . VAL A 1 121 ? -10.426 14.842 2.820 1.00 97.12 121 VAL A C 1
ATOM 912 O O . VAL A 1 121 ? -10.691 13.744 2.343 1.00 97.12 121 VAL A O 1
ATOM 915 N N . TYR A 1 122 ? -11.003 15.956 2.351 1.00 96.19 122 TYR A N 1
ATOM 916 C CA . TYR A 1 122 ? -12.032 15.905 1.301 1.00 96.19 122 TYR A CA 1
ATOM 917 C C . TYR A 1 122 ? -11.498 15.388 -0.050 1.00 96.19 122 TYR A C 1
ATOM 919 O O . TYR A 1 122 ? -12.254 14.818 -0.838 1.00 96.19 122 TYR A O 1
ATOM 927 N N . ARG A 1 123 ? -10.205 15.588 -0.352 1.00 97.75 123 ARG A N 1
ATOM 928 C CA . ARG A 1 123 ? -9.580 15.041 -1.567 1.00 97.75 123 ARG A CA 1
ATOM 929 C C . ARG A 1 123 ? -9.362 13.543 -1.420 1.00 97.75 123 ARG A C 1
ATOM 931 O O . ARG A 1 123 ? -9.656 12.803 -2.355 1.00 97.75 123 ARG A O 1
ATOM 938 N N . ILE A 1 124 ? -8.917 13.108 -0.241 1.00 98.56 124 ILE A N 1
ATOM 939 C CA . ILE A 1 124 ? -8.775 11.687 0.102 1.00 98.56 124 ILE A CA 1
ATOM 940 C C . ILE A 1 124 ? -10.125 10.976 -0.005 1.00 98.56 124 ILE A C 1
ATOM 942 O O . ILE A 1 124 ? -10.196 9.937 -0.656 1.00 98.56 124 ILE A O 1
ATOM 946 N N . ASP A 1 125 ? -11.199 11.559 0.536 1.00 98.44 125 ASP A N 1
ATOM 947 C CA . ASP A 1 125 ? -12.567 11.055 0.359 1.00 98.44 125 ASP A CA 1
ATOM 948 C C . ASP A 1 125 ? -12.896 10.862 -1.125 1.00 98.44 125 ASP A C 1
ATOM 950 O O . ASP A 1 125 ? -13.233 9.754 -1.543 1.00 98.44 125 ASP A O 1
ATOM 954 N N . GLY A 1 126 ? -12.719 11.903 -1.945 1.00 98.56 126 GLY A N 1
ATOM 955 C CA . GLY A 1 126 ? -13.016 11.833 -3.376 1.00 98.56 126 GLY A CA 1
ATOM 956 C C . GLY A 1 126 ? -12.255 10.709 -4.089 1.00 98.56 126 GLY A C 1
ATOM 957 O O . GLY A 1 126 ? -12.844 9.957 -4.870 1.00 98.56 126 GLY A O 1
ATOM 958 N N . MET A 1 127 ? -10.966 10.546 -3.784 1.00 98.81 127 MET A N 1
ATOM 959 C CA . MET A 1 127 ? -10.122 9.499 -4.372 1.00 98.81 127 MET A CA 1
ATOM 960 C C . MET A 1 127 ? -10.513 8.098 -3.890 1.00 98.81 127 MET A C 1
ATOM 962 O O . MET A 1 127 ? -10.639 7.180 -4.703 1.00 98.81 127 MET A O 1
ATOM 966 N N . LEU A 1 128 ? -10.783 7.919 -2.596 1.00 98.81 128 LEU A N 1
ATOM 967 C CA . LEU A 1 128 ? -11.275 6.650 -2.054 1.00 98.81 128 LEU A CA 1
ATOM 968 C C . LEU A 1 128 ? -12.666 6.309 -2.602 1.00 98.81 128 LEU A C 1
ATOM 970 O O . LEU A 1 128 ? -12.923 5.159 -2.955 1.00 98.81 128 LEU A O 1
ATOM 974 N N . THR A 1 129 ? -13.543 7.299 -2.760 1.00 98.81 129 THR A N 1
ATOM 975 C CA . THR A 1 129 ? -14.845 7.146 -3.416 1.00 98.81 129 THR A CA 1
ATOM 976 C C . THR A 1 129 ? -14.671 6.681 -4.862 1.00 98.81 129 THR A C 1
ATOM 978 O O . THR A 1 129 ? -15.385 5.776 -5.303 1.00 98.81 129 THR A O 1
ATOM 981 N N . GLN A 1 130 ? -13.698 7.228 -5.595 1.00 98.75 130 GLN A N 1
ATOM 982 C CA . GLN A 1 130 ? -13.378 6.790 -6.954 1.00 98.75 130 GLN A CA 1
ATOM 983 C C . GLN A 1 130 ? -12.900 5.329 -6.982 1.00 98.75 130 GLN A C 1
ATOM 985 O O . GLN A 1 130 ? -13.422 4.537 -7.770 1.00 98.75 130 GLN A O 1
ATOM 990 N N . LEU A 1 131 ? -11.980 4.941 -6.090 1.00 98.81 131 LEU A N 1
ATOM 991 C CA . LEU A 1 131 ? -11.521 3.551 -5.948 1.00 98.81 131 LEU A CA 1
ATOM 992 C C . LEU A 1 131 ? -12.678 2.600 -5.602 1.00 98.81 131 LEU A C 1
ATOM 994 O O . LEU A 1 131 ? -12.795 1.529 -6.202 1.00 98.81 131 LEU A O 1
ATOM 998 N N . ARG A 1 132 ? -13.558 2.997 -4.674 1.00 98.69 132 ARG A N 1
ATOM 999 C CA . ARG A 1 132 ? -14.751 2.231 -4.284 1.00 98.69 132 ARG A CA 1
ATOM 1000 C C . ARG A 1 132 ? -15.685 2.013 -5.470 1.00 98.69 132 ARG A C 1
ATOM 1002 O O . ARG A 1 132 ? -16.127 0.892 -5.702 1.00 98.69 132 ARG A O 1
ATOM 1009 N N . ASN A 1 133 ? -15.973 3.068 -6.227 1.00 98.56 133 ASN A N 1
ATOM 1010 C CA . ASN A 1 133 ? -16.872 3.001 -7.380 1.00 98.56 133 ASN A CA 1
ATOM 1011 C C . ASN A 1 133 ? -16.259 2.212 -8.548 1.00 98.56 133 ASN A C 1
ATOM 1013 O O . ASN A 1 133 ? -16.991 1.597 -9.318 1.00 98.56 133 ASN A O 1
ATOM 1017 N N . ALA A 1 134 ? -14.928 2.180 -8.648 1.00 98.62 134 ALA A N 1
ATOM 1018 C CA . ALA A 1 134 ? -14.190 1.330 -9.581 1.00 98.62 134 ALA A CA 1
ATOM 1019 C C . ALA A 1 134 ? -14.036 -0.131 -9.097 1.00 98.62 134 ALA A C 1
ATOM 1021 O O . ALA A 1 134 ? -13.321 -0.909 -9.726 1.00 98.62 134 ALA A O 1
ATOM 1022 N N . GLY A 1 135 ? -14.665 -0.510 -7.977 1.00 98.50 135 GLY A N 1
ATOM 1023 C CA . GLY A 1 135 ? -14.673 -1.882 -7.460 1.00 98.50 135 GLY A CA 1
ATOM 1024 C C . GLY A 1 135 ? -13.410 -2.301 -6.702 1.00 98.50 135 GLY A C 1
ATOM 1025 O O . GLY A 1 135 ? -13.289 -3.461 -6.312 1.00 98.50 135 GLY A O 1
ATOM 1026 N N . LYS A 1 136 ? -12.450 -1.392 -6.470 1.00 98.75 136 LYS A N 1
ATOM 1027 C CA . LYS A 1 136 ? -11.104 -1.767 -5.995 1.00 98.75 136 LYS A CA 1
ATOM 1028 C C . LYS A 1 136 ? -11.100 -2.395 -4.607 1.00 98.75 136 LYS A C 1
ATOM 1030 O O . LYS A 1 136 ? -10.312 -3.313 -4.372 1.00 98.75 136 LYS A O 1
ATOM 1035 N N . PHE A 1 137 ? -11.990 -1.952 -3.721 1.00 98.81 137 PHE A N 1
ATOM 1036 C CA . PHE A 1 137 ? -12.128 -2.525 -2.381 1.00 98.81 137 PHE A CA 1
ATOM 1037 C C . PHE A 1 137 ? -12.904 -3.844 -2.387 1.00 98.81 137 PHE A C 1
ATOM 1039 O O . PHE A 1 137 ? -12.553 -4.756 -1.642 1.00 98.81 137 PHE A O 1
ATOM 1046 N N . GLN A 1 138 ? -13.915 -3.989 -3.247 1.00 98.50 138 GLN A N 1
ATOM 1047 C CA . GLN A 1 138 ? -14.640 -5.251 -3.403 1.00 98.50 138 GLN A CA 1
ATOM 1048 C C . GLN A 1 138 ? -13.734 -6.342 -3.981 1.00 98.50 138 GLN A C 1
ATOM 1050 O O . GLN A 1 138 ? -13.791 -7.482 -3.525 1.00 98.50 138 GLN A O 1
ATOM 1055 N N . ASP A 1 139 ? -12.877 -5.992 -4.937 1.00 98.62 139 ASP A N 1
ATOM 1056 C CA . ASP A 1 139 ? -11.983 -6.928 -5.616 1.00 98.62 139 ASP A CA 1
ATOM 1057 C C . ASP A 1 139 ? -10.803 -7.376 -4.736 1.00 98.62 139 ASP A C 1
ATOM 1059 O O . ASP A 1 139 ? -10.320 -8.504 -4.874 1.00 98.62 139 ASP A O 1
ATOM 1063 N N . CYS A 1 140 ? -10.336 -6.523 -3.818 1.00 98.81 140 CYS A N 1
ATOM 1064 C CA . CYS A 1 140 ? -9.194 -6.839 -2.962 1.00 98.81 140 CYS A CA 1
ATOM 1065 C C . CYS A 1 140 ? -9.491 -7.931 -1.926 1.00 98.81 140 CYS A C 1
ATOM 1067 O O . CYS A 1 140 ? -10.629 -8.146 -1.509 1.00 98.81 140 CYS A O 1
ATOM 1069 N N . ALA A 1 141 ? -8.441 -8.630 -1.497 1.00 98.81 141 ALA A N 1
ATOM 1070 C CA . ALA A 1 141 ? -8.510 -9.593 -0.403 1.00 98.81 141 ALA A CA 1
ATOM 1071 C C . ALA A 1 141 ? -8.506 -8.896 0.968 1.00 98.81 141 ALA A C 1
ATOM 1073 O O . ALA A 1 141 ? -9.111 -9.401 1.909 1.00 98.81 141 ALA A O 1
ATOM 1074 N N . GLY A 1 142 ? -7.845 -7.743 1.074 1.00 98.81 142 GLY A N 1
ATOM 1075 C CA . GLY A 1 142 ? -7.694 -6.966 2.302 1.00 98.81 142 GLY A CA 1
ATOM 1076 C C . GLY A 1 142 ? -6.989 -5.638 2.039 1.00 98.81 142 GLY A C 1
ATOM 1077 O O . GLY A 1 142 ? -6.363 -5.468 0.989 1.00 98.81 142 GLY A O 1
ATOM 1078 N N . VAL A 1 143 ? -7.088 -4.707 2.986 1.00 98.94 143 VAL A N 1
ATOM 1079 C CA . VAL A 1 143 ? -6.522 -3.354 2.869 1.00 98.94 143 VAL A CA 1
ATOM 1080 C C . VAL A 1 143 ? -5.550 -3.078 4.014 1.00 98.94 143 VAL A C 1
ATOM 1082 O O . VAL A 1 143 ? -5.793 -3.446 5.164 1.00 98.94 143 VAL A O 1
ATOM 1085 N N . ILE A 1 144 ? -4.443 -2.420 3.689 1.00 98.88 144 ILE A N 1
ATOM 1086 C CA . ILE A 1 144 ? -3.411 -1.984 4.625 1.00 98.88 144 ILE A CA 1
ATOM 1087 C C . ILE A 1 144 ? -3.235 -0.478 4.433 1.00 98.88 144 ILE A C 1
ATOM 1089 O O . ILE A 1 144 ? -2.810 -0.027 3.372 1.00 98.88 144 ILE A O 1
ATOM 1093 N N . LEU A 1 145 ? -3.573 0.303 5.450 1.00 98.75 145 LEU A N 1
ATOM 1094 C CA . LEU A 1 145 ? -3.443 1.753 5.439 1.00 98.75 145 LEU A CA 1
ATOM 1095 C C . LEU A 1 145 ? -2.119 2.134 6.113 1.00 98.75 145 LEU A C 1
ATOM 1097 O O . LEU A 1 145 ? -1.869 1.790 7.274 1.00 98.75 145 LEU A O 1
ATOM 1101 N N . GLY A 1 146 ? -1.268 2.790 5.333 1.00 98.25 146 GLY A N 1
ATOM 1102 C CA . GLY A 1 146 ? 0.040 3.296 5.712 1.00 98.25 146 GLY A CA 1
ATOM 1103 C C . GLY A 1 146 ? -0.014 4.633 6.432 1.00 98.25 146 GLY A C 1
ATOM 1104 O O . GLY A 1 146 ? -0.946 4.930 7.184 1.00 98.25 146 GLY A O 1
ATOM 1105 N N . ALA A 1 147 ? 1.006 5.445 6.172 1.00 96.81 147 ALA A N 1
ATOM 1106 C CA . A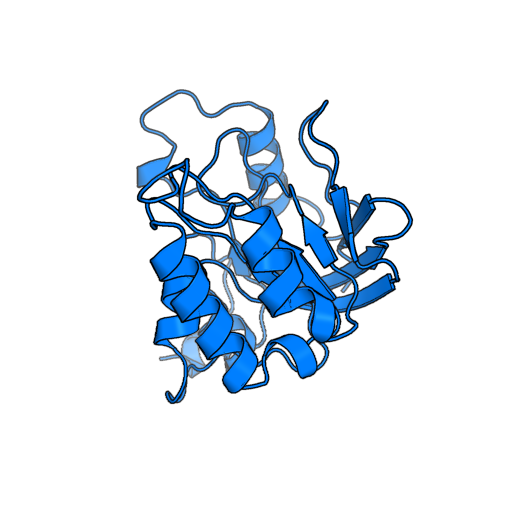LA A 1 147 ? 1.088 6.812 6.651 1.00 96.81 147 ALA A CA 1
ATOM 1107 C C . ALA A 1 147 ? 0.169 7.751 5.849 1.00 96.81 147 ALA A C 1
ATOM 1109 O O . ALA A 1 147 ? 0.072 7.661 4.628 1.00 96.81 147 ALA A O 1
ATOM 1110 N N . TRP A 1 148 ? -0.474 8.675 6.562 1.00 97.69 148 TRP A N 1
ATOM 1111 C CA . TRP A 1 148 ? -1.306 9.747 6.007 1.00 97.69 148 TRP A CA 1
ATOM 1112 C C . TRP A 1 148 ? -0.760 11.075 6.521 1.00 97.69 148 TRP A C 1
ATOM 1114 O O . TRP A 1 148 ? -1.228 11.609 7.530 1.00 97.69 148 TRP A O 1
ATOM 1124 N N . THR A 1 149 ? 0.318 11.540 5.899 1.00 96.12 149 THR A N 1
ATOM 1125 C CA . THR A 1 149 ? 1.156 12.609 6.455 1.00 96.12 149 THR A CA 1
ATOM 1126 C C . THR A 1 149 ? 0.680 13.976 6.006 1.00 96.12 149 THR A C 1
ATOM 1128 O O . THR A 1 149 ? 0.459 14.194 4.823 1.00 96.12 149 THR A O 1
ATOM 1131 N N . ASP A 1 150 ? 0.569 14.922 6.940 1.00 96.00 150 ASP A N 1
ATOM 1132 C CA . ASP A 1 150 ? 0.110 16.285 6.648 1.00 96.00 150 ASP A CA 1
ATOM 1133 C C . ASP A 1 150 ? -1.212 16.300 5.863 1.00 96.00 150 ASP A C 1
ATOM 1135 O O . ASP A 1 150 ? -1.395 17.076 4.927 1.00 96.00 150 ASP A O 1
ATOM 1139 N N . CYS A 1 151 ? -2.146 15.434 6.274 1.00 96.50 151 CYS A N 1
ATOM 1140 C CA . CYS A 1 151 ? -3.469 15.292 5.673 1.00 96.50 151 CYS A CA 1
ATOM 1141 C C . CYS A 1 151 ? -4.569 15.895 6.572 1.00 96.50 151 CYS A C 1
ATOM 1143 O O . CYS A 1 151 ? -5.359 15.151 7.165 1.00 96.50 151 CYS A O 1
ATOM 1145 N N . PRO A 1 152 ? -4.617 17.231 6.762 1.00 95.31 152 PRO A N 1
ATOM 1146 C CA . PRO A 1 152 ? -5.534 17.850 7.705 1.00 95.31 152 PRO A CA 1
ATOM 1147 C C . PRO A 1 152 ? -6.977 17.871 7.176 1.00 95.31 152 PRO A C 1
ATOM 1149 O O . PRO A 1 152 ? -7.202 17.963 5.958 1.00 95.31 152 PRO A O 1
ATOM 1152 N N . PRO A 1 153 ? -7.979 17.856 8.074 1.00 93.06 153 PRO A N 1
ATOM 1153 C CA . PRO A 1 153 ? -9.326 18.276 7.709 1.00 93.06 153 PRO A CA 1
ATOM 1154 C C . PRO A 1 153 ? -9.308 19.740 7.247 1.00 93.06 153 PRO A C 1
ATOM 1156 O O . PRO A 1 153 ? -8.489 20.536 7.705 1.00 93.06 153 PRO A O 1
ATOM 1159 N N . GLU A 1 154 ? -10.208 20.108 6.333 1.00 90.00 154 GLU A N 1
ATOM 1160 C CA . GLU A 1 154 ? -10.304 21.498 5.865 1.00 90.00 154 GLU A CA 1
ATOM 1161 C C . GLU A 1 154 ? -10.856 22.426 6.953 1.00 90.00 154 GLU A C 1
ATOM 1163 O O . GLU A 1 154 ? -10.321 23.509 7.180 1.00 90.00 154 GLU A O 1
ATOM 1168 N N . ASP A 1 155 ? -11.892 21.962 7.645 1.00 91.25 155 ASP A N 1
ATOM 1169 C CA . ASP A 1 155 ? -12.469 22.583 8.832 1.00 91.25 155 ASP A CA 1
ATOM 1170 C C . ASP A 1 155 ? -12.632 21.491 9.905 1.00 91.25 155 ASP A C 1
ATOM 1172 O O . ASP A 1 155 ? -13.521 20.648 9.755 1.00 91.25 155 ASP A O 1
ATOM 1176 N N . PRO A 1 156 ? -11.789 21.457 10.955 1.00 88.44 156 PRO A N 1
ATOM 1177 C CA . PRO A 1 156 ? -11.822 20.410 11.978 1.00 88.44 156 PRO A CA 1
ATOM 1178 C C . PRO A 1 156 ? -13.166 20.236 12.699 1.00 88.44 156 PRO A C 1
ATOM 1180 O O . PRO A 1 156 ? -13.420 19.156 13.222 1.00 88.44 156 PRO A O 1
ATOM 1183 N N . GLU A 1 157 ? -14.018 21.266 12.753 1.00 89.25 157 GLU A N 1
ATOM 1184 C CA . GLU A 1 157 ? -15.314 21.192 13.448 1.00 89.25 157 GLU A CA 1
ATOM 1185 C C . GLU A 1 157 ? -16.445 20.679 12.546 1.00 89.25 157 GLU A C 1
ATOM 1187 O O . GLU A 1 157 ? -17.511 20.297 13.034 1.00 89.25 157 GLU A O 1
ATOM 1192 N N . ARG A 1 158 ? -16.242 20.704 11.224 1.00 89.69 158 ARG A N 1
ATOM 1193 C CA . ARG A 1 158 ? -17.302 20.451 10.231 1.00 89.69 158 ARG A CA 1
ATOM 1194 C C . ARG A 1 158 ? -16.952 19.379 9.206 1.00 89.69 158 ARG A C 1
ATOM 1196 O O . ARG A 1 158 ? -17.841 18.924 8.489 1.00 89.69 158 ARG A O 1
ATOM 1203 N N . SER A 1 159 ? -15.679 19.019 9.100 1.00 90.94 159 SER A N 1
ATOM 1204 C CA . SER A 1 159 ? -15.179 18.002 8.177 1.00 90.94 159 SER A CA 1
ATOM 1205 C C . SER A 1 159 ? -15.074 16.660 8.881 1.00 90.94 159 SER A C 1
ATOM 1207 O O . SER A 1 159 ? -14.768 16.604 10.070 1.00 90.94 159 SER A O 1
ATOM 1209 N N . LEU A 1 160 ? -15.253 15.584 8.119 1.00 91.69 160 LEU A N 1
ATOM 1210 C CA . LEU A 1 160 ? -14.929 14.245 8.590 1.00 91.69 160 LEU A CA 1
ATOM 1211 C C . LEU A 1 160 ? -13.442 14.146 8.951 1.00 91.69 160 LEU A C 1
ATOM 1213 O O . LEU A 1 160 ? -12.577 14.792 8.348 1.00 91.69 160 LEU A O 1
ATOM 1217 N N . THR A 1 161 ? -13.151 13.291 9.918 1.00 94.56 161 THR A N 1
ATOM 1218 C CA . THR A 1 161 ? -11.806 12.797 10.201 1.00 94.56 161 THR A CA 1
ATOM 1219 C C . THR A 1 161 ? -11.396 11.741 9.171 1.00 94.56 161 THR A C 1
ATOM 1221 O O . THR A 1 161 ? -12.237 11.102 8.537 1.00 94.56 161 THR A O 1
ATOM 1224 N N . LEU A 1 162 ? -10.089 11.498 9.017 1.00 94.69 162 LEU A N 1
ATOM 1225 C CA . LEU A 1 162 ? -9.598 10.418 8.147 1.00 94.69 162 LEU A CA 1
ATOM 1226 C C . LEU A 1 162 ? -10.141 9.046 8.553 1.00 94.69 162 LEU A C 1
ATOM 1228 O O . LEU A 1 162 ? -10.481 8.240 7.692 1.00 94.69 162 LEU A O 1
ATOM 1232 N N . GLU A 1 163 ? -10.239 8.779 9.857 1.00 95.56 163 GLU A N 1
ATOM 1233 C CA . GLU A 1 163 ? -10.765 7.505 10.339 1.00 95.56 163 GLU A CA 1
ATOM 1234 C C . GLU A 1 163 ? -12.233 7.317 9.936 1.00 95.56 163 GLU A C 1
ATOM 1236 O O . GLU A 1 163 ? -12.594 6.237 9.469 1.00 95.56 163 GLU A O 1
ATOM 1241 N N . GLU A 1 164 ? -13.064 8.357 10.055 1.00 96.69 164 GLU A N 1
ATOM 1242 C CA . GLU A 1 164 ? -14.458 8.320 9.595 1.00 96.69 164 GLU A CA 1
ATOM 1243 C C . GLU A 1 164 ? -14.537 8.046 8.091 1.00 96.69 164 GLU A C 1
ATOM 1245 O O . GLU A 1 164 ? -15.246 7.126 7.682 1.00 96.69 164 GLU A O 1
ATOM 1250 N N . VAL A 1 165 ? -13.729 8.735 7.278 1.00 98.06 165 VAL A N 1
ATOM 1251 C CA . VAL A 1 165 ? -13.658 8.493 5.826 1.00 98.06 165 VAL A CA 1
ATOM 1252 C C . VAL A 1 165 ? -13.276 7.038 5.520 1.00 98.06 165 VAL A C 1
ATOM 1254 O O . VAL A 1 165 ? -13.918 6.382 4.696 1.00 98.06 165 VAL A O 1
ATOM 1257 N N . PHE A 1 166 ? -12.271 6.472 6.198 1.00 98.31 166 PHE A N 1
ATOM 1258 C CA . PHE A 1 166 ? -11.895 5.068 5.992 1.00 98.31 166 PHE A CA 1
ATOM 1259 C C . PHE A 1 166 ? -13.019 4.105 6.390 1.00 98.31 166 PHE A C 1
ATOM 1261 O O . PHE A 1 166 ? -13.278 3.124 5.682 1.00 98.31 166 PHE A O 1
ATOM 1268 N N . ARG A 1 167 ? -13.707 4.381 7.504 1.00 98.19 167 ARG A N 1
ATOM 1269 C CA . ARG A 1 167 ? -14.842 3.574 7.972 1.00 98.19 167 ARG A CA 1
ATOM 1270 C C . ARG A 1 167 ? -16.019 3.628 7.006 1.00 98.19 167 ARG A C 1
ATOM 1272 O O . ARG A 1 167 ? -16.637 2.594 6.774 1.00 98.19 167 ARG A O 1
ATOM 1279 N N . GLU A 1 168 ? -16.313 4.777 6.415 1.00 98.06 168 GLU A N 1
ATOM 1280 C CA . GLU A 1 168 ? -17.435 4.924 5.485 1.00 98.06 168 GLU A CA 1
ATOM 1281 C C . GLU A 1 168 ? -17.144 4.365 4.088 1.00 98.06 168 GLU A C 1
ATOM 1283 O O . GLU A 1 168 ? -18.041 3.831 3.429 1.00 98.06 168 GLU A O 1
ATOM 1288 N N . LEU A 1 169 ? -15.901 4.473 3.611 1.00 98.56 169 LEU A N 1
ATOM 1289 C CA . LEU A 1 169 ? -15.578 4.167 2.214 1.00 98.56 169 LEU A CA 1
ATOM 1290 C C . LEU A 1 169 ? -14.952 2.784 2.007 1.00 98.56 169 LEU A C 1
ATOM 1292 O O . LEU A 1 169 ? -15.157 2.192 0.944 1.00 98.56 169 LEU A O 1
ATOM 1296 N N . ILE A 1 170 ? -14.223 2.254 2.994 1.00 98.56 170 ILE A N 1
ATOM 1297 C CA . ILE A 1 170 ? -13.441 1.013 2.844 1.00 98.56 170 ILE A CA 1
ATOM 1298 C C . ILE A 1 170 ? -14.124 -0.162 3.550 1.00 98.56 170 ILE A C 1
ATOM 1300 O O . ILE A 1 170 ? -14.329 -1.218 2.948 1.00 98.56 170 ILE A O 1
ATOM 1304 N N . VAL A 1 171 ? -14.516 0.015 4.815 1.00 98.25 171 VAL A N 1
ATOM 1305 C CA . VAL A 1 171 ? -15.078 -1.062 5.656 1.00 98.25 171 VAL A CA 1
ATOM 1306 C C . VAL A 1 171 ? -16.331 -1.734 5.061 1.00 98.25 171 VAL A C 1
ATOM 1308 O O . VAL A 1 171 ? -16.436 -2.959 5.181 1.00 98.25 171 VAL A O 1
ATOM 1311 N N . PRO A 1 172 ? -17.251 -1.038 4.356 1.00 98.38 172 PRO A N 1
ATOM 1312 C CA . PRO A 1 172 ? -18.428 -1.681 3.763 1.00 98.38 172 PRO A CA 1
ATOM 1313 C C . PRO A 1 172 ? -18.117 -2.751 2.709 1.00 98.38 172 PRO A C 1
ATOM 1315 O O . PRO A 1 172 ? -18.990 -3.556 2.394 1.00 98.38 172 PRO A O 1
ATOM 1318 N N . ALA A 1 173 ? -16.888 -2.805 2.179 1.00 98.06 173 ALA A N 1
ATOM 1319 C CA . ALA A 1 173 ? -16.457 -3.880 1.284 1.00 98.06 173 ALA A CA 1
ATOM 1320 C C . ALA A 1 173 ? -16.309 -5.246 1.991 1.00 98.06 173 ALA A C 1
ATOM 1322 O O . ALA A 1 173 ? -16.069 -6.249 1.320 1.00 98.06 173 ALA A O 1
ATOM 1323 N N . ALA A 1 174 ? -16.446 -5.294 3.324 1.00 97.94 174 ALA A N 1
ATOM 1324 C CA . ALA A 1 174 ? -16.350 -6.504 4.144 1.00 97.94 174 ALA A CA 1
ATOM 1325 C C . ALA A 1 174 ? -15.028 -7.272 3.943 1.00 97.94 174 ALA A C 1
ATOM 1327 O O . ALA A 1 174 ? -14.988 -8.505 3.936 1.00 97.94 174 ALA A O 1
ATOM 1328 N N . ARG A 1 175 ? -13.933 -6.524 3.767 1.00 98.50 175 ARG A N 1
ATOM 1329 C CA . ARG A 1 175 ? -12.559 -7.039 3.718 1.00 98.50 175 ARG A CA 1
ATOM 1330 C C . ARG A 1 175 ? -11.831 -6.708 5.025 1.00 98.50 175 ARG A C 1
ATOM 1332 O O . ARG A 1 175 ? -12.158 -5.689 5.631 1.00 98.50 175 ARG A O 1
ATOM 1339 N N . PRO A 1 176 ? -10.845 -7.512 5.463 1.00 98.69 176 PRO A N 1
ATOM 1340 C CA . PRO A 1 176 ? -10.004 -7.153 6.601 1.00 98.69 176 PRO A CA 1
ATOM 1341 C C . PRO A 1 176 ? -9.225 -5.869 6.313 1.00 98.69 176 PRO A C 1
ATOM 1343 O O . PRO A 1 176 ? -8.677 -5.710 5.216 1.00 98.69 176 PRO A O 1
ATOM 1346 N N . VAL A 1 177 ? -9.167 -4.969 7.294 1.00 98.75 177 VAL A N 1
ATOM 1347 C CA . VAL A 1 177 ? -8.481 -3.678 7.162 1.00 98.75 177 VAL A CA 1
ATOM 1348 C C . VAL A 1 177 ? -7.584 -3.438 8.368 1.00 98.75 177 VAL A C 1
ATOM 1350 O O . VAL A 1 177 ? -8.061 -3.392 9.505 1.00 98.75 177 VAL A O 1
ATOM 1353 N N . LEU A 1 178 ? -6.295 -3.237 8.104 1.00 98.62 178 LEU A N 1
ATOM 1354 C CA . LEU A 1 178 ? -5.311 -2.758 9.074 1.00 98.62 178 LEU A CA 1
ATOM 1355 C C . LEU A 1 178 ? -4.951 -1.306 8.767 1.00 98.62 178 LEU A C 1
ATOM 1357 O O . LEU A 1 178 ? -4.828 -0.936 7.603 1.00 98.62 178 LEU A O 1
ATOM 1361 N N . THR A 1 179 ? -4.751 -0.499 9.802 1.00 98.31 179 THR A N 1
ATOM 1362 C CA . THR A 1 179 ? -4.253 0.876 9.705 1.00 98.31 179 THR A CA 1
ATOM 1363 C C . THR A 1 179 ? -3.060 1.103 10.624 1.00 98.31 179 THR A C 1
ATOM 1365 O O . THR A 1 179 ? -2.765 0.280 11.494 1.00 98.31 179 THR A O 1
ATOM 1368 N N . GLY A 1 180 ? -2.369 2.222 10.426 1.00 96.88 180 GLY A N 1
ATOM 1369 C CA . GLY A 1 180 ? -1.214 2.616 11.223 1.00 96.88 180 GLY A CA 1
ATOM 1370 C C . GLY A 1 180 ? 0.075 1.909 10.819 1.00 96.88 180 GLY A C 1
ATOM 1371 O O . GLY A 1 180 ? 1.012 1.896 11.611 1.00 96.88 180 GLY A O 1
ATOM 1372 N N . LEU A 1 181 ? 0.158 1.310 9.622 1.00 97.81 181 LEU A N 1
ATOM 1373 C CA . LEU A 1 181 ? 1.441 0.809 9.126 1.00 97.81 181 LEU A CA 1
ATOM 1374 C C . LEU A 1 181 ? 2.377 2.011 8.960 1.00 97.81 181 LEU A C 1
ATOM 1376 O O . LEU A 1 181 ? 2.055 2.951 8.236 1.00 97.81 181 LEU A O 1
ATOM 1380 N N . ALA A 1 182 ? 3.539 1.980 9.608 1.00 95.81 182 ALA A N 1
ATOM 1381 C CA . ALA A 1 182 ? 4.531 3.046 9.517 1.00 95.81 182 ALA A CA 1
ATOM 1382 C C . ALA A 1 182 ? 5.276 2.956 8.176 1.00 95.81 182 ALA A C 1
ATOM 1384 O O . ALA A 1 182 ? 6.470 2.712 8.140 1.00 95.81 182 ALA A O 1
ATOM 1385 N N . CYS A 1 183 ? 4.569 3.058 7.052 1.00 95.81 183 CYS A N 1
ATOM 1386 C CA . CYS A 1 183 ? 5.117 2.975 5.702 1.00 95.81 183 CYS A CA 1
ATOM 1387 C C . CYS A 1 183 ? 4.456 4.047 4.835 1.00 95.81 183 CYS A C 1
ATOM 1389 O O . CYS A 1 183 ? 3.232 4.177 4.849 1.00 95.81 183 CYS A O 1
ATOM 1391 N N . GLY A 1 184 ? 5.262 4.813 4.105 1.00 93.69 184 GLY A N 1
ATOM 1392 C CA . GLY A 1 184 ? 4.825 6.026 3.411 1.00 93.69 184 GLY A CA 1
ATOM 1393 C C . GLY A 1 184 ? 5.686 7.228 3.781 1.00 93.69 184 GLY A C 1
ATOM 1394 O O . GLY A 1 184 ? 6.808 7.059 4.271 1.00 93.69 184 GLY A O 1
ATOM 1395 N N . HIS A 1 185 ? 5.146 8.426 3.571 1.00 92.50 185 HIS A N 1
ATOM 1396 C CA . HIS A 1 185 ? 5.810 9.713 3.828 1.00 92.50 185 HIS A CA 1
ATOM 1397 C C . HIS A 1 185 ? 5.931 10.054 5.327 1.00 92.50 185 HIS A C 1
ATOM 1399 O O . HIS A 1 185 ? 5.477 11.099 5.776 1.00 92.50 185 HIS A O 1
ATOM 1405 N N . THR A 1 186 ? 6.514 9.180 6.140 1.00 90.62 186 THR A N 1
ATOM 1406 C CA . THR A 1 186 ? 6.714 9.399 7.583 1.00 90.62 186 THR A CA 1
ATOM 1407 C C . THR A 1 186 ? 8.125 8.990 8.000 1.00 90.62 186 THR A C 1
ATOM 1409 O O . THR A 1 186 ? 8.850 8.385 7.216 1.00 90.62 186 THR A O 1
ATOM 1412 N N . LEU A 1 187 ? 8.538 9.324 9.221 1.00 88.94 187 LEU A N 1
ATOM 1413 C CA . LEU A 1 187 ? 9.757 8.801 9.836 1.00 88.94 187 LEU A CA 1
ATOM 1414 C C . LEU A 1 187 ? 9.464 8.427 11.295 1.00 88.94 187 LEU A C 1
ATOM 1416 O O . LEU A 1 187 ? 8.879 9.240 12.016 1.00 88.94 187 LEU A O 1
ATOM 1420 N N . PRO A 1 188 ? 9.903 7.250 11.772 1.00 91.06 188 PRO A N 1
ATOM 1421 C CA . PRO A 1 188 ? 10.498 6.139 11.011 1.00 91.06 188 PRO A CA 1
ATOM 1422 C C . PRO A 1 188 ? 9.540 5.530 9.971 1.00 91.06 188 PRO A C 1
ATOM 1424 O O . PRO A 1 188 ? 8.328 5.546 10.171 1.00 91.06 188 PRO A O 1
ATOM 1427 N N . THR A 1 189 ? 10.077 4.969 8.882 1.00 92.56 189 THR A N 1
ATOM 1428 C CA . THR A 1 189 ? 9.289 4.322 7.818 1.00 92.56 189 THR A CA 1
ATOM 1429 C C . THR A 1 189 ? 9.838 2.954 7.424 1.00 92.56 189 THR A C 1
ATOM 1431 O O . THR A 1 189 ? 11.045 2.728 7.320 1.00 92.56 189 THR A O 1
ATOM 1434 N N . LEU A 1 190 ? 8.930 2.012 7.204 1.00 94.62 190 LEU A N 1
ATOM 1435 C CA . LEU A 1 190 ? 9.211 0.664 6.745 1.00 94.62 190 LEU A CA 1
ATOM 1436 C C . LEU A 1 190 ? 9.360 0.632 5.223 1.00 94.62 190 LEU A C 1
ATOM 1438 O O . LEU A 1 190 ? 8.896 1.512 4.498 1.00 94.62 190 LEU A O 1
ATOM 1442 N N . SER A 1 191 ? 9.968 -0.444 4.731 1.00 94.00 191 SER A N 1
ATOM 1443 C CA . SER A 1 191 ? 10.023 -0.758 3.305 1.00 94.00 191 SER A CA 1
ATOM 1444 C C . SER A 1 191 ? 9.172 -1.993 3.011 1.00 94.00 191 SER A C 1
ATOM 1446 O O . SER A 1 191 ? 9.287 -2.998 3.711 1.00 94.00 191 SER A O 1
ATOM 1448 N N . LEU A 1 192 ? 8.317 -1.923 1.989 1.00 96.00 192 LEU A N 1
ATOM 1449 C CA . LEU A 1 192 ? 7.319 -2.956 1.698 1.00 96.00 192 LEU A CA 1
ATOM 1450 C C . LEU A 1 192 ? 7.565 -3.609 0.320 1.00 96.00 192 LEU A C 1
ATOM 1452 O O . LEU A 1 192 ? 7.653 -2.886 -0.676 1.00 96.00 192 LEU A O 1
ATOM 1456 N N . PRO A 1 193 ? 7.664 -4.951 0.218 1.00 96.62 193 PRO A N 1
ATOM 1457 C CA . PRO A 1 193 ? 7.910 -5.642 -1.049 1.00 96.62 193 PRO A CA 1
ATOM 1458 C C . PRO A 1 193 ? 6.610 -5.824 -1.853 1.00 96.62 193 PRO A C 1
ATOM 1460 O O . PRO A 1 193 ? 5.914 -6.836 -1.743 1.00 96.62 193 PRO A O 1
ATOM 1463 N N . LEU A 1 194 ? 6.270 -4.841 -2.683 1.00 97.94 194 LEU A N 1
ATOM 1464 C CA . LEU A 1 194 ? 5.110 -4.894 -3.572 1.00 97.94 194 LEU A CA 1
ATOM 1465 C C . LEU A 1 194 ? 5.264 -6.018 -4.609 1.00 97.94 194 LEU A C 1
ATOM 1467 O O . LEU A 1 194 ? 6.331 -6.227 -5.184 1.00 97.94 194 LEU A O 1
ATOM 1471 N N . GLY A 1 195 ? 4.191 -6.776 -4.824 1.00 97.19 195 GLY A N 1
ATOM 1472 C CA . GLY A 1 195 ? 4.150 -7.979 -5.655 1.00 97.19 195 GLY A CA 1
ATOM 1473 C C . GLY A 1 195 ? 4.460 -9.284 -4.909 1.00 97.19 195 GLY A C 1
ATOM 1474 O O . GLY A 1 195 ? 4.134 -10.359 -5.429 1.00 97.19 195 GLY A O 1
ATOM 1475 N N . ALA A 1 196 ? 5.040 -9.222 -3.702 1.00 97.12 196 ALA A N 1
ATOM 1476 C CA . ALA A 1 196 ? 5.288 -10.400 -2.868 1.00 97.12 196 ALA A CA 1
ATOM 1477 C C . ALA A 1 196 ? 3.988 -10.923 -2.244 1.00 97.12 196 ALA A C 1
ATOM 1479 O O . ALA A 1 196 ? 3.051 -10.158 -2.015 1.00 97.12 196 ALA A O 1
ATOM 1480 N N . MET A 1 197 ? 3.925 -12.227 -1.964 1.00 98.06 197 MET A N 1
ATOM 1481 C CA . MET A 1 197 ? 2.818 -12.803 -1.199 1.00 98.06 197 MET A CA 1
ATOM 1482 C C . MET A 1 197 ? 2.914 -12.366 0.260 1.00 98.06 197 MET A C 1
ATOM 1484 O O . MET A 1 197 ? 3.988 -12.417 0.852 1.00 98.06 197 MET A O 1
ATOM 1488 N N . ALA A 1 198 ? 1.792 -11.961 0.840 1.00 98.50 198 ALA A N 1
ATOM 1489 C CA . ALA A 1 198 ? 1.700 -11.595 2.243 1.00 98.50 198 ALA A CA 1
ATOM 1490 C C . ALA A 1 198 ? 0.370 -12.062 2.839 1.00 98.50 198 ALA A C 1
ATOM 1492 O O . ALA A 1 198 ? -0.583 -12.368 2.113 1.00 98.50 198 ALA A O 1
ATOM 1493 N N . ALA A 1 199 ? 0.320 -12.104 4.164 1.00 98.62 199 ALA A N 1
ATOM 1494 C CA . ALA A 1 199 ? -0.875 -12.372 4.942 1.00 98.62 199 ALA A CA 1
ATOM 1495 C C . ALA A 1 199 ? -1.096 -11.261 5.970 1.00 98.62 199 ALA A C 1
ATOM 1497 O O . ALA A 1 199 ? -0.145 -10.753 6.567 1.00 98.62 199 ALA A O 1
ATOM 1498 N N . ILE A 1 200 ? -2.361 -10.909 6.185 1.00 98.69 200 ILE A N 1
ATOM 1499 C CA . ILE A 1 200 ? -2.796 -10.046 7.279 1.00 98.69 200 ILE A CA 1
ATOM 1500 C C . ILE A 1 200 ? -3.753 -10.793 8.194 1.00 98.69 200 ILE A C 1
ATOM 1502 O O . ILE A 1 200 ? -4.594 -11.571 7.737 1.00 98.69 200 ILE A O 1
ATOM 1506 N N . ASP A 1 201 ? -3.660 -10.492 9.482 1.00 98.38 201 ASP A N 1
ATOM 1507 C CA . ASP A 1 201 ? -4.666 -10.844 10.472 1.00 98.38 201 ASP A CA 1
ATOM 1508 C C . ASP A 1 201 ? -5.070 -9.590 11.251 1.00 98.38 201 ASP A C 1
ATOM 1510 O O . ASP A 1 201 ? -4.382 -9.137 12.170 1.00 98.38 201 ASP A O 1
ATOM 1514 N N . ALA A 1 202 ? -6.215 -9.026 10.870 1.00 97.44 202 ALA A N 1
ATOM 1515 C CA . ALA A 1 202 ? -6.807 -7.870 11.522 1.00 97.44 202 ALA A CA 1
ATOM 1516 C C . ALA A 1 202 ? -7.491 -8.223 12.850 1.00 97.44 202 ALA A C 1
ATOM 1518 O O . ALA A 1 202 ? -7.933 -7.334 13.563 1.00 97.44 202 ALA A O 1
ATOM 1519 N N . ASN A 1 203 ? -7.552 -9.492 13.253 1.00 96.56 203 ASN A N 1
ATOM 1520 C CA . ASN A 1 203 ? -7.967 -9.816 14.620 1.00 96.56 203 ASN A CA 1
ATOM 1521 C C . ASN A 1 203 ? -6.823 -9.605 15.621 1.00 96.56 203 ASN A C 1
ATOM 1523 O O . ASN A 1 203 ? -7.073 -9.329 16.792 1.00 96.56 203 ASN A O 1
ATOM 1527 N N . THR A 1 204 ? -5.572 -9.737 15.166 1.00 95.69 204 THR A N 1
ATOM 1528 C CA . THR A 1 204 ? -4.375 -9.682 16.021 1.00 95.69 204 THR A CA 1
ATOM 1529 C C . THR A 1 204 ? -3.402 -8.556 15.667 1.00 95.69 204 THR A C 1
ATOM 1531 O O . THR A 1 204 ? -2.383 -8.412 16.341 1.00 95.69 204 THR A O 1
ATOM 1534 N N . GLY A 1 205 ? -3.699 -7.745 14.646 1.00 96.62 205 GLY A N 1
ATOM 1535 C CA . GLY A 1 205 ? -2.844 -6.626 14.238 1.00 96.62 205 GLY A CA 1
ATOM 1536 C C . GLY A 1 205 ? -1.542 -7.083 13.578 1.00 96.62 205 GLY A C 1
ATOM 1537 O O . GLY A 1 205 ? -0.488 -6.513 13.848 1.00 96.62 205 GLY A O 1
ATOM 1538 N N . ARG A 1 206 ? -1.583 -8.143 12.760 1.00 97.62 206 ARG A N 1
ATOM 1539 C CA . ARG A 1 206 ? -0.379 -8.752 12.168 1.00 97.62 206 ARG A CA 1
ATOM 1540 C C . ARG A 1 206 ? -0.337 -8.620 10.652 1.00 97.62 206 ARG A C 1
ATOM 1542 O O . ARG A 1 206 ? -1.347 -8.821 9.983 1.00 97.62 206 ARG A O 1
ATOM 1549 N N . LEU A 1 207 ? 0.862 -8.361 10.136 1.00 98.19 207 LEU A N 1
ATOM 1550 C CA . LEU A 1 207 ? 1.220 -8.405 8.721 1.00 98.19 207 LEU A CA 1
ATOM 1551 C C . LEU A 1 207 ? 2.512 -9.216 8.564 1.00 98.19 207 LEU A C 1
ATOM 1553 O O . LEU A 1 207 ? 3.495 -8.982 9.269 1.00 98.19 207 LEU A O 1
ATOM 1557 N N . GLU A 1 208 ? 2.518 -10.154 7.626 1.00 97.69 208 GLU A N 1
ATOM 1558 C CA . GLU A 1 208 ? 3.661 -11.022 7.348 1.00 97.69 208 GLU A CA 1
ATOM 1559 C C . GLU A 1 208 ? 3.867 -11.177 5.842 1.00 97.69 208 GLU A C 1
ATOM 1561 O O . GLU A 1 208 ? 2.913 -11.419 5.103 1.00 97.69 208 GLU A O 1
ATOM 1566 N N . VAL A 1 209 ? 5.117 -11.074 5.387 1.00 97.75 209 VAL A N 1
ATOM 1567 C CA . VAL A 1 209 ? 5.500 -11.442 4.019 1.00 97.75 209 VAL A CA 1
ATOM 1568 C C . VAL A 1 209 ? 5.817 -12.932 3.996 1.00 97.75 209 VAL A C 1
ATOM 1570 O O . VAL A 1 209 ? 6.611 -13.427 4.795 1.00 97.75 209 VAL A O 1
ATOM 1573 N N . LEU A 1 210 ? 5.207 -13.653 3.067 1.00 96.56 210 LEU A N 1
ATOM 1574 C CA . LEU A 1 210 ? 5.344 -15.097 2.947 1.00 96.56 210 LEU A CA 1
ATOM 1575 C C . LEU A 1 210 ? 6.564 -15.469 2.085 1.00 96.56 210 LEU A C 1
ATOM 1577 O O . LEU A 1 210 ? 6.996 -14.674 1.243 1.00 96.56 210 LEU A O 1
ATOM 1581 N N . PRO A 1 211 ? 7.129 -16.676 2.267 1.00 89.62 211 PRO A N 1
ATOM 1582 C CA . PRO A 1 211 ? 8.137 -17.216 1.359 1.00 89.62 211 PRO A CA 1
ATOM 1583 C C . PRO A 1 211 ? 7.636 -17.268 -0.095 1.00 89.62 211 PRO A C 1
ATOM 1585 O O . PRO A 1 211 ? 6.440 -17.443 -0.334 1.00 89.62 211 PRO A O 1
ATOM 1588 N N . LEU A 1 212 ? 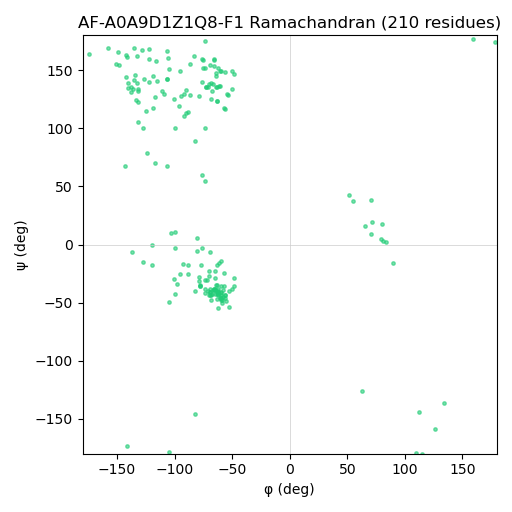8.566 -17.099 -1.045 1.00 71.44 212 LEU A N 1
ATOM 1589 C CA . LEU A 1 212 ? 8.318 -17.213 -2.490 1.00 71.44 212 LEU A CA 1
ATOM 1590 C C . LEU A 1 212 ? 7.965 -18.642 -2.913 1.00 71.44 212 LEU A C 1
ATOM 1592 O O . LEU A 1 212 ? 8.551 -19.585 -2.334 1.00 71.44 212 LEU A O 1
#

Solvent-accessible surface area (backbone atoms only — not comparable to full-atom values): 11243 Å² total; per-residue (Å²): 116,63,67,66,42,43,76,57,75,64,95,46,72,28,50,58,83,44,26,62,55,46,45,46,36,33,73,76,39,66,45,62,29,30,42,24,87,41,80,85,82,50,61,91,50,90,68,51,69,64,29,53,50,32,46,48,31,74,76,76,45,74,80,46,46,77,62,78,54,63,90,94,41,68,44,41,54,79,26,59,45,67,34,60,22,33,31,42,64,39,28,45,71,61,49,47,70,24,58,94,47,101,64,36,78,83,31,69,52,15,28,39,34,38,20,42,63,67,45,41,34,72,57,52,45,54,41,46,49,51,38,44,76,69,40,41,50,64,39,21,34,22,40,38,32,29,24,69,28,72,43,49,47,88,42,79,92,81,42,65,51,68,67,55,47,46,53,69,58,49,43,79,47,76,33,21,21,36,30,51,40,43,29,54,74,53,84,68,25,46,48,44,58,32,47,37,44,29,39,40,31,23,77,76,42,44,42,32,30,45,77,133

Radius of gyration: 16.19 Å; Cα contacts (8 Å, |Δi|>4): 485; chains: 1; bounding box: 39×40×43 Å

Nearest PDB structures (foldseek):
  5z01-assembly1_A-2  TM=8.270E-01  e=3.337E-17  Escherichia coli K-12
  6uuk-assembly1_A  TM=8.862E-01  e=3.839E-16  Oxalobacter formigenes OXCC13
  6uuk-assembly1_B  TM=8.697E-01  e=9.822E-16  Oxalobacter formigenes OXCC13
  5z03-assembly1_B  TM=8.343E-01  e=3.032E-15  Escherichia coli K-12
  3g23-assembly1_B  TM=7.519E-01  e=3.646E-11  Novosphingobium aromaticivorans DSM 12444

Organism: NCBI:txid2838622

Foldseek 3Di:
DLVVCLVPPDAAEEADVCLLVLLCCCPPSVFWYKDAHDPVQQ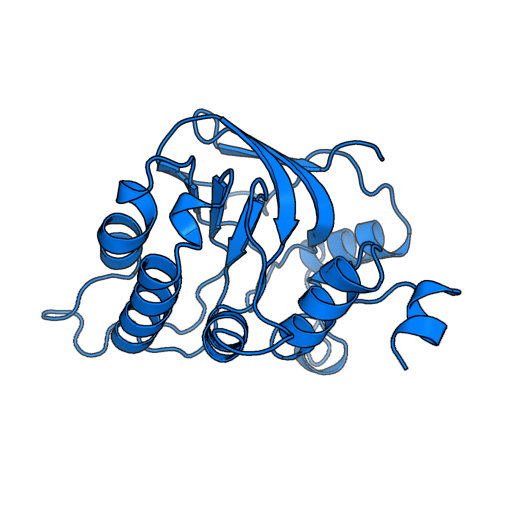VVDDADPLRVVQVCCSVPNDQWWWQDAPPPQFWAWLAFDKAKAFEGEGELVVQLVCPPHPSHHQQASHEYEYEYELAELVVVLVSLQSCLVSCNLLRHQEYEYEYHYNHYHPDVVPGDDNSVSCNVRRCVSVHIYIYRQPDHPDPPHHMHTGSFMWMDGSVVRTIIGHDD

Secondary structure (DSSP, 8-state):
-HHHHHHS----EE-GGGHHHHHHIIIII---EEE---HHHHTTSPPPHHHHHHHHHHHHS-S-EE-PPPTT---EEEE--EEEEEEEEEEHHHHHHHTTSTT----TTSEEEEEEES--HHHHHHHHHHHHHTTHHHH-SEEEEEEEET---SSTTTSPPHHHHHHHHTGGG---EEE--S-SSSSS---EEETSEEEEETTTTEEEEPP-

pLDDT: mean 94.28, std 7.29, range [56.78, 98.94]

InterPro domains:
  IPR003507 Peptidase family S66 [PTHR30237] (1-210)
  IPR027461 LD-carboxypeptidase A, C-terminal domain superfamily [G3DSA:3.50.30.60] (67-211)
  IPR027461 LD-carboxypeptidase A, C-terminal domain superfamily [SSF141986] (48-206)
  IPR027478 Murein tetrapeptide carboxypeptidase, N-terminal [G3DSA:3.40.50.10740] (1-62)
  IPR029062 Class I glutamine amidotransferase-like [SSF52317] (1-66)
  IPR040449 LD-carboxypeptidase, N-terminal [PF02016] (1-36)
  IPR040921 LD-carboxypeptidase, C-terminal [PF17676] (85-200)

Mean predicted aligned error: 3.53 Å